Protein AF-A0A954Q0B3-F1 (afdb_monomer)

Mean predicted aligned error: 15.03 Å

Secondary structure (DSSP, 8-state):
-HHHHHHTTPPP-EEEE-SS-STT-EEEE-TTS-EEEEPGGG-SEEEEE-TTTS-HHHHHHHGGGS-HHHHHHHHS---GGGGTT--HHHHS-PPPPP--TT--SS-SEEEEEEEEES-HHHHHHHHHHHEEEEEEEEEEEEEEEE-TT-HHHHTT-EEEEEE-SS-EEEEEE---EE-TTS-EEEEEEEEEES-HHHHHHHHHHTT-EEEEEEEEEEEEEEETTSS-EEEEEEETTTEEEEEEES-HHHHHHHHHHHGGGEEEE--S-HHHHHHHHHHHTT--GGG-S-B--TT----

Foldseek 3Di:
DVVVCVVVVPWQWFWAADPPPDQQRIWTQGPQRFIWTQDPPNPDTHGPGDPVVDDSVVSVVCVLVGPPVVRCCVRVVDDCVVVVNDDPVRVDDDDDDDPPPPPPDPDLKWKKWKFDFQAPVLQVVLCVVFWDFPFAWWKKKKWWKDAPVRSCVVQQWTWIWIDTLVFIKIKTWGHWDADPVQITMTRIDMDTDPDPVVVVVVSVVVRMDGQEMFIWTWTWIQGPPFRKIKIWIQGAPQGIMIMIIDDPVRVVVVCVSCVVRTDDIDNDDPLVSVLVSVVVVVDDPVVPRYGYDPDDDSD

pLDDT: mean 74.37, std 20.33, range [34.06, 97.88]

Radius of gyration: 23.33 Å; Cα contacts (8 Å, |Δi|>4): 482; chains: 1; bounding box: 64×52×61 Å

Sequence (299 aa):
MIADTQEKKIPIDIRVTDTGSSPNSVLLVGSNGDLFTEGLAHNGKVLLFSASEARPDLIRRYWYHVDAFGHSRRYLNWNPWLYEGESLADLCYAIPEVNTEDCQRAGIVELEAKYKVEDIDFVRRALARNAAVTSEEVLQRDEYFDTPDRTLDSQDFVVRIRKSRSATEIGMKGARFRTPTGEYSRVELEFTAASEQQVRDQIRMQGLERTWFFEKRRTEFRWSDTDASVFLDEIPEIGYFVEIEGSLDEIHMIEQHLTAGLHMKINRNYKELFVESRNARGEGPSQIEGAQFSNANFK

Structure (mmCIF, N/CA/C/O backbone):
data_AF-A0A954Q0B3-F1
#
_entry.id   AF-A0A954Q0B3-F1
#
loop_
_atom_site.group_PDB
_atom_site.id
_atom_site.type_symbol
_atom_site.label_atom_id
_atom_site.label_alt_id
_atom_site.label_comp_id
_atom_site.label_asym_id
_atom_site.label_entity_id
_atom_site.label_seq_id
_atom_site.pdbx_PDB_ins_code
_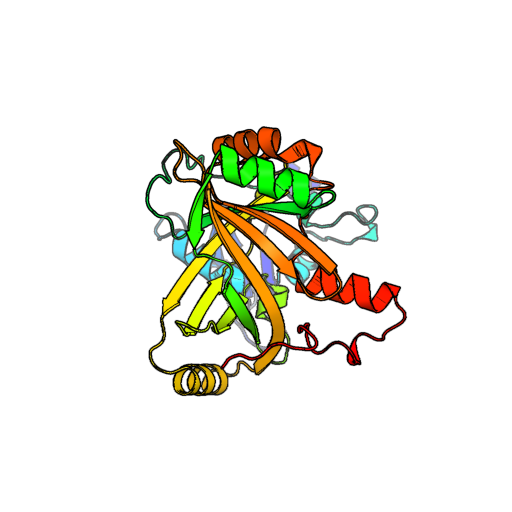atom_site.Cartn_x
_atom_site.Cartn_y
_atom_site.Cartn_z
_atom_site.occupancy
_atom_site.B_iso_or_equiv
_atom_site.auth_seq_id
_atom_site.auth_comp_id
_atom_site.auth_asym_id
_atom_site.auth_atom_id
_atom_site.pdbx_PDB_model_num
ATOM 1 N N . MET A 1 1 ? -31.339 4.795 -29.908 1.00 40.50 1 MET A N 1
ATOM 2 C CA . MET A 1 1 ? -30.773 5.785 -28.963 1.00 40.50 1 MET A CA 1
ATOM 3 C C . MET A 1 1 ? -29.293 6.056 -29.234 1.00 40.50 1 MET A C 1
ATOM 5 O O . MET A 1 1 ? -29.034 7.130 -29.735 1.00 40.50 1 MET A O 1
ATOM 9 N N . ILE A 1 2 ? -28.341 5.125 -29.046 1.00 34.06 2 ILE A N 1
ATOM 10 C CA . ILE A 1 2 ? -26.913 5.364 -29.402 1.00 34.06 2 ILE A CA 1
ATOM 11 C C . ILE A 1 2 ? -26.724 5.620 -30.912 1.00 34.06 2 ILE A C 1
ATOM 13 O O . ILE A 1 2 ? -26.059 6.582 -31.288 1.00 34.06 2 ILE A O 1
ATOM 17 N N . ALA A 1 3 ? -27.381 4.826 -31.768 1.00 39.72 3 ALA A N 1
ATOM 18 C CA . ALA A 1 3 ? -27.345 5.008 -33.224 1.00 39.72 3 ALA A CA 1
ATOM 19 C C . ALA A 1 3 ? -27.927 6.366 -33.677 1.00 39.72 3 ALA A C 1
ATOM 21 O O . ALA A 1 3 ? -27.301 7.061 -34.467 1.00 39.72 3 ALA A O 1
ATOM 22 N N . ASP A 1 4 ? -29.061 6.794 -33.105 1.00 41.06 4 ASP A N 1
ATOM 23 C CA . ASP A 1 4 ? -29.651 8.124 -33.348 1.00 41.06 4 ASP A CA 1
ATOM 24 C C . ASP A 1 4 ? -28.720 9.270 -32.924 1.00 41.06 4 ASP A C 1
ATOM 26 O O . ASP A 1 4 ? -28.612 10.278 -33.619 1.00 41.06 4 ASP A O 1
ATOM 30 N N . THR A 1 5 ? -28.060 9.135 -31.770 1.00 38.44 5 THR A N 1
ATOM 31 C CA . THR A 1 5 ? -27.142 10.145 -31.223 1.00 38.44 5 THR A CA 1
ATOM 32 C C . THR A 1 5 ? -25.882 10.277 -32.083 1.00 38.44 5 THR A C 1
ATOM 34 O O . THR A 1 5 ? -25.424 11.395 -32.322 1.00 38.44 5 THR A O 1
ATOM 37 N N . GLN A 1 6 ? -25.361 9.160 -32.607 1.00 42.25 6 GLN A N 1
ATOM 38 C CA . GLN A 1 6 ? -24.240 9.136 -33.554 1.00 42.25 6 GLN A CA 1
ATOM 39 C C . GLN A 1 6 ? -24.619 9.717 -34.921 1.00 42.25 6 GLN A C 1
ATOM 41 O O . GLN A 1 6 ? -23.885 10.548 -35.455 1.00 42.25 6 GLN A O 1
ATOM 46 N N . GLU A 1 7 ? -25.778 9.337 -35.463 1.00 46.16 7 GLU A N 1
ATOM 47 C CA . GLU A 1 7 ? -26.276 9.825 -36.755 1.00 46.16 7 GLU A CA 1
ATOM 48 C C . GLU A 1 7 ? -26.527 11.341 -36.734 1.00 46.16 7 GLU A C 1
ATOM 50 O O . GLU A 1 7 ? -26.191 12.053 -37.680 1.00 46.16 7 GLU A O 1
ATOM 55 N N . LYS A 1 8 ? -27.060 11.859 -35.622 1.00 51.28 8 LYS A N 1
ATOM 56 C CA . LYS A 1 8 ? -27.442 13.273 -35.475 1.00 51.28 8 LYS A CA 1
ATOM 57 C C . LYS A 1 8 ? -26.373 14.142 -34.803 1.00 51.28 8 LYS A C 1
ATOM 59 O O . LYS A 1 8 ? -26.613 15.330 -34.600 1.00 51.28 8 LYS A O 1
ATOM 64 N N . LYS A 1 9 ? -25.207 13.575 -34.458 1.00 43.81 9 LYS A N 1
ATOM 65 C CA . LYS A 1 9 ? -24.116 14.240 -33.709 1.00 43.81 9 LYS A CA 1
ATOM 66 C C . LYS A 1 9 ? -24.599 14.965 -32.445 1.00 43.81 9 LYS A C 1
ATOM 68 O O . LYS A 1 9 ? -24.146 16.065 -32.131 1.00 43.81 9 LYS A O 1
ATOM 73 N N . ILE A 1 10 ? -25.549 14.369 -31.732 1.00 40.00 10 ILE A N 1
ATOM 74 C CA . ILE A 1 10 ? -26.115 14.967 -30.520 1.00 40.00 10 ILE A CA 1
ATOM 75 C C . ILE A 1 10 ? -25.131 14.695 -29.365 1.00 40.00 10 ILE A C 1
ATOM 77 O O . ILE A 1 10 ? -24.691 13.556 -29.217 1.00 40.00 10 ILE A O 1
ATOM 81 N N . PRO A 1 11 ? -24.739 15.691 -28.550 1.00 36.25 11 PRO A N 1
ATOM 82 C CA . PRO A 1 11 ? -23.816 15.464 -27.440 1.00 36.25 11 PRO A CA 1
ATOM 83 C C . PRO A 1 11 ? -24.432 14.529 -26.388 1.00 36.25 11 PRO A C 1
ATOM 85 O O . PRO A 1 11 ? -25.594 14.686 -26.010 1.00 36.25 11 PRO A O 1
ATOM 88 N N . ILE A 1 12 ? -23.643 13.557 -25.918 1.00 36.19 12 ILE A N 1
ATOM 89 C CA . ILE A 1 12 ? -24.042 12.615 -24.863 1.00 36.19 12 ILE A CA 1
ATOM 90 C C . ILE A 1 12 ? -24.221 13.401 -23.556 1.00 36.19 12 ILE A C 1
ATOM 92 O O . ILE A 1 12 ? -23.312 14.093 -23.101 1.00 36.19 12 ILE A O 1
ATOM 96 N N . ASP A 1 13 ? -25.427 13.331 -22.989 1.00 37.28 13 ASP A N 1
ATOM 97 C CA . ASP A 1 13 ? -25.823 14.012 -21.757 1.00 37.28 13 ASP A CA 1
ATOM 98 C C . ASP A 1 13 ? -25.659 13.063 -20.570 1.00 37.28 13 ASP A C 1
ATOM 100 O O . ASP A 1 13 ? -26.369 12.064 -20.450 1.00 37.28 13 ASP A O 1
ATOM 104 N N . ILE A 1 14 ? -24.701 13.370 -19.707 1.00 41.81 14 ILE A N 1
ATOM 105 C CA . ILE A 1 14 ? -24.349 12.566 -18.552 1.00 41.81 14 ILE A CA 1
ATOM 106 C C . ILE A 1 14 ? -24.857 13.302 -17.300 1.00 41.81 14 ILE A C 1
ATOM 108 O O . ILE A 1 14 ? -24.404 14.414 -17.015 1.00 41.81 14 ILE A O 1
ATOM 112 N N . ARG A 1 15 ? -25.808 12.717 -16.553 1.00 43.12 15 ARG A N 1
ATOM 113 C CA . ARG A 1 15 ? -26.385 13.353 -15.352 1.00 43.12 15 ARG A CA 1
ATOM 114 C C . ARG A 1 15 ? -26.009 12.605 -14.066 1.00 43.12 15 ARG A C 1
ATOM 116 O O . ARG A 1 15 ? -25.769 11.408 -14.065 1.00 43.12 15 ARG A O 1
ATOM 123 N N . VAL A 1 16 ? -25.959 13.284 -12.934 1.00 42.09 16 VAL A N 1
ATOM 124 C CA . VAL A 1 16 ? -25.819 12.673 -11.602 1.00 42.09 16 VAL A CA 1
ATOM 125 C C . VAL A 1 16 ? -27.056 13.088 -10.823 1.00 42.09 16 VAL A C 1
ATOM 127 O O . VAL A 1 16 ? -27.325 14.277 -10.722 1.00 42.09 16 VAL A O 1
ATOM 130 N N . THR A 1 17 ? -27.855 12.137 -10.343 1.00 36.97 17 THR A N 1
ATOM 131 C CA . THR A 1 17 ? -29.130 12.421 -9.657 1.00 36.97 17 THR A CA 1
ATOM 132 C C . THR A 1 17 ? -29.088 11.888 -8.231 1.00 36.97 17 THR A C 1
ATOM 134 O O . THR A 1 17 ? -29.003 10.677 -8.041 1.00 36.97 17 THR A O 1
ATOM 137 N N . ASP A 1 18 ? -29.199 12.787 -7.253 1.00 38.06 18 ASP A N 1
ATOM 138 C CA . ASP A 1 18 ? -29.648 12.468 -5.891 1.00 38.06 18 ASP A CA 1
ATOM 139 C C . ASP A 1 18 ? -31.176 12.201 -5.894 1.00 38.06 18 ASP A C 1
ATOM 141 O O . ASP A 1 18 ? -31.863 12.427 -6.893 1.00 38.06 18 ASP A O 1
ATOM 145 N N . THR A 1 19 ? -31.694 11.686 -4.780 1.00 36.25 19 THR A N 1
ATOM 146 C CA . THR A 1 19 ? -33.033 11.182 -4.411 1.00 36.25 19 THR A CA 1
ATOM 147 C C . THR A 1 19 ? -34.267 12.031 -4.781 1.00 36.25 19 THR A C 1
ATOM 149 O O . THR A 1 19 ? -35.391 11.651 -4.455 1.00 36.25 19 THR A O 1
ATOM 152 N N . GLY A 1 20 ? -34.115 13.113 -5.549 1.00 37.12 20 GLY A N 1
ATOM 153 C CA . GLY A 1 20 ? -35.201 13.736 -6.313 1.00 37.12 20 GLY A CA 1
ATOM 154 C C . GLY A 1 20 ? -36.131 14.661 -5.527 1.00 37.12 20 GLY A C 1
ATOM 155 O O . GLY A 1 20 ? -37.160 15.066 -6.060 1.00 37.12 20 GLY A O 1
ATOM 156 N N . SER A 1 21 ? -35.797 15.024 -4.286 1.00 37.56 21 SER A N 1
ATOM 157 C CA . SER A 1 21 ? -36.658 15.861 -3.436 1.00 37.56 21 SER A CA 1
ATOM 158 C C . SER A 1 21 ? -36.359 17.368 -3.471 1.00 37.56 21 SER A C 1
ATOM 160 O O . SER A 1 21 ? -37.120 18.135 -2.884 1.00 37.56 21 SER A O 1
ATOM 162 N N . SER A 1 22 ? -35.311 17.816 -4.174 1.00 37.97 22 SER A N 1
ATOM 163 C CA . SER A 1 22 ? -34.905 19.234 -4.215 1.00 37.97 22 SER A CA 1
ATOM 164 C C . SER A 1 22 ? -34.592 19.715 -5.644 1.00 37.97 22 SER A C 1
ATOM 166 O O . SER A 1 22 ? -33.822 19.048 -6.343 1.00 37.97 22 SER A O 1
ATOM 168 N N . PRO A 1 23 ? -35.112 20.877 -6.096 1.00 39.94 23 PRO A N 1
ATOM 169 C CA . PRO A 1 23 ? -34.642 21.540 -7.318 1.00 39.94 23 PRO A CA 1
ATOM 170 C C . PRO A 1 23 ? -33.143 21.879 -7.198 1.00 39.94 23 PRO A C 1
ATOM 172 O O . PRO A 1 23 ? -32.715 22.319 -6.132 1.00 39.94 23 PRO A O 1
ATOM 175 N N . ASN A 1 24 ? -32.360 21.703 -8.272 1.00 42.78 24 ASN A N 1
ATOM 176 C CA . ASN A 1 24 ? -30.884 21.830 -8.327 1.00 42.78 24 ASN A CA 1
ATOM 177 C C . ASN A 1 24 ? -30.068 20.669 -7.705 1.00 42.78 24 ASN A C 1
ATOM 179 O O . ASN A 1 24 ? -28.879 20.824 -7.446 1.00 42.78 24 ASN A O 1
ATOM 183 N N . SER A 1 25 ? -30.668 19.496 -7.482 1.00 49.84 25 SER A N 1
ATOM 184 C CA . SER A 1 25 ? -29.975 18.296 -6.957 1.00 49.84 25 SER A CA 1
ATOM 185 C C . SER A 1 25 ? -29.202 17.493 -8.015 1.00 49.84 25 SER A C 1
ATOM 187 O O . SER A 1 25 ? -28.672 16.419 -7.729 1.00 49.84 25 SER A O 1
ATOM 189 N N . VAL A 1 26 ? -29.154 17.996 -9.250 1.00 51.75 26 VAL A N 1
ATOM 190 C CA . VAL A 1 26 ? -28.567 17.301 -10.395 1.00 51.75 26 VAL A CA 1
ATOM 191 C C . VAL A 1 26 ? -27.334 18.053 -10.858 1.00 51.75 26 VAL A C 1
ATOM 193 O O . VAL A 1 26 ? -27.442 19.215 -11.249 1.00 51.75 26 VAL A O 1
ATOM 196 N N . LEU A 1 27 ? -26.181 17.387 -10.836 1.00 58.88 27 LEU A N 1
ATOM 197 C CA . LEU A 1 27 ? -24.952 17.863 -11.468 1.00 58.88 27 LEU A CA 1
ATOM 198 C C . LEU A 1 27 ? -24.747 17.109 -12.784 1.00 58.88 27 LEU A C 1
ATOM 200 O O . LEU A 1 27 ? -24.902 15.890 -12.848 1.00 58.88 27 LEU A O 1
ATOM 204 N N . LEU A 1 28 ? -24.440 17.837 -13.851 1.00 60.47 28 LEU A N 1
ATOM 205 C CA . LEU A 1 28 ? -24.237 17.312 -15.199 1.00 60.47 28 LEU A CA 1
ATOM 206 C C . LEU A 1 28 ? -22.809 17.604 -15.616 1.00 60.47 28 LEU A C 1
ATOM 208 O O . LEU A 1 28 ? -22.357 18.729 -15.433 1.00 60.47 28 LEU A O 1
ATOM 212 N N . VAL A 1 29 ? -22.133 16.643 -16.233 1.00 61.50 29 VAL A N 1
ATOM 213 C CA . VAL A 1 29 ? -20.792 16.867 -16.782 1.00 61.50 29 VAL A CA 1
ATOM 214 C C . VAL A 1 29 ? -20.891 16.756 -18.295 1.00 61.50 29 VAL A C 1
ATOM 216 O O . VAL A 1 29 ? -21.269 15.715 -18.832 1.00 61.50 29 VAL A O 1
ATOM 219 N N . GLY A 1 30 ? -20.631 17.861 -18.989 1.00 54.91 30 GLY A N 1
ATOM 220 C CA . GLY A 1 30 ? -20.591 17.904 -20.445 1.00 54.91 30 GLY A CA 1
ATOM 221 C C . GLY A 1 30 ? -19.409 17.110 -20.996 1.00 54.91 30 GLY A C 1
ATOM 222 O O . GLY A 1 30 ? -18.407 16.905 -20.317 1.00 54.91 30 GLY A O 1
ATOM 223 N N . SER A 1 31 ? -19.482 16.704 -22.265 1.00 50.34 31 SER A N 1
ATOM 224 C CA . SER A 1 31 ? -18.389 15.991 -22.949 1.00 50.34 31 SER A CA 1
ATOM 225 C C . SER A 1 31 ? -17.089 16.803 -23.059 1.00 50.34 31 SER A C 1
ATOM 227 O O . SER A 1 31 ? -16.036 16.252 -23.353 1.00 50.34 31 SER A O 1
ATOM 229 N N . ASN A 1 32 ? -17.167 18.115 -22.850 1.00 51.00 32 ASN A N 1
ATOM 230 C CA . ASN A 1 32 ? -16.046 19.047 -22.767 1.00 51.00 32 ASN A CA 1
ATOM 231 C C . ASN A 1 32 ? -15.543 19.274 -21.325 1.00 51.00 32 ASN A C 1
ATOM 233 O O . ASN A 1 32 ? -14.614 20.051 -21.133 1.00 51.00 32 ASN A O 1
ATOM 237 N N . GLY A 1 33 ? -16.132 18.605 -20.329 1.00 52.12 33 GLY A N 1
ATOM 238 C CA . GLY A 1 33 ? -15.788 18.724 -18.911 1.00 52.12 33 GLY A CA 1
ATOM 239 C C . GLY A 1 33 ? -16.559 19.804 -18.148 1.00 52.12 33 GLY A C 1
ATOM 240 O O . GLY A 1 33 ? -16.387 19.913 -16.938 1.00 52.12 33 GLY A O 1
ATOM 241 N N . ASP A 1 34 ? -17.410 20.587 -18.812 1.00 61.84 34 ASP A N 1
ATOM 242 C CA . ASP A 1 34 ? -18.200 21.640 -18.167 1.00 61.84 34 ASP A CA 1
ATOM 243 C C . ASP A 1 34 ? -19.189 21.052 -17.152 1.00 61.84 34 ASP A C 1
ATOM 245 O O . ASP A 1 34 ? -19.842 20.043 -17.428 1.00 61.84 34 ASP A O 1
ATOM 249 N N . LEU A 1 35 ? -19.344 21.700 -15.996 1.00 62.22 35 LEU A N 1
ATOM 250 C CA . LEU A 1 35 ? -20.333 21.313 -14.992 1.00 62.22 35 LEU A CA 1
ATOM 251 C C . LEU A 1 35 ? -21.603 22.145 -15.175 1.00 62.22 35 LEU A C 1
ATOM 253 O O . LEU A 1 35 ? -21.568 23.377 -15.205 1.00 62.22 35 LEU A O 1
ATOM 257 N N . PHE A 1 36 ? -22.746 21.479 -15.214 1.00 65.12 36 PHE A N 1
ATOM 258 C CA . PHE A 1 36 ? -24.056 22.112 -15.251 1.00 65.12 36 PHE A CA 1
ATOM 259 C C . PHE A 1 36 ? -24.909 21.622 -14.089 1.00 65.12 36 PHE A C 1
ATOM 261 O O . PHE A 1 36 ? -24.636 20.587 -13.485 1.00 65.12 36 PHE A O 1
ATOM 268 N N . THR A 1 37 ? -25.988 22.340 -13.819 1.00 63.84 37 THR A N 1
ATOM 269 C CA . THR A 1 37 ? -27.132 21.805 -13.091 1.00 63.84 37 THR A CA 1
ATOM 270 C C . THR A 1 37 ? -28.359 21.801 -13.982 1.00 63.84 37 THR A C 1
ATOM 272 O O . THR A 1 37 ? -28.398 22.456 -15.027 1.00 63.84 37 THR A O 1
ATOM 275 N N . GLU A 1 38 ? -29.361 21.025 -13.602 1.00 60.44 38 GLU A N 1
ATOM 276 C CA . GLU A 1 38 ? -30.648 21.055 -14.276 1.00 60.44 38 GLU A CA 1
ATOM 277 C C . GLU A 1 38 ? -31.400 22.333 -13.886 1.00 60.44 38 GLU A C 1
ATOM 279 O O . GLU A 1 38 ? -31.582 22.628 -12.705 1.00 60.44 38 GLU A O 1
ATOM 284 N N . GLY A 1 39 ? -31.814 23.116 -14.884 1.00 57.16 39 GLY A N 1
ATOM 285 C CA . GLY A 1 39 ? -32.584 24.332 -14.667 1.00 57.16 39 GLY A CA 1
ATOM 286 C C . GLY A 1 39 ? -33.933 24.046 -14.007 1.00 57.16 39 GLY A C 1
ATOM 287 O O . GLY A 1 39 ? -34.483 22.946 -14.100 1.00 57.16 39 GLY A O 1
ATOM 288 N N . LEU A 1 40 ? -34.492 25.065 -13.351 1.00 52.09 40 LEU A N 1
ATOM 289 C CA . LEU A 1 40 ? -35.818 25.002 -12.734 1.00 52.09 40 LEU A CA 1
ATOM 290 C C . LEU A 1 40 ? -36.855 24.395 -13.694 1.00 52.09 40 LEU A C 1
ATOM 292 O O . LEU A 1 40 ? -36.967 24.805 -14.850 1.00 52.09 40 LEU A O 1
ATOM 296 N N . ALA A 1 41 ? -37.619 23.424 -13.185 1.00 53.72 41 ALA A N 1
ATOM 297 C CA . ALA A 1 41 ? -38.646 22.689 -13.927 1.00 53.72 41 ALA A CA 1
ATOM 298 C C . ALA A 1 41 ? -38.136 21.924 -15.168 1.00 53.72 41 ALA A C 1
ATOM 300 O O . ALA A 1 41 ? -38.881 21.764 -16.132 1.00 53.72 41 ALA A O 1
ATOM 301 N N . HIS A 1 42 ? -36.889 21.437 -15.146 1.00 53.94 42 HIS A N 1
ATOM 302 C CA . HIS A 1 42 ? -36.270 20.673 -16.241 1.00 53.94 42 HIS A CA 1
ATOM 303 C C . HIS A 1 42 ? -36.114 21.470 -17.553 1.00 53.94 42 HIS A C 1
ATOM 305 O O . HIS A 1 42 ? -35.911 20.891 -18.623 1.00 53.94 42 HIS A O 1
ATOM 311 N N . ASN A 1 43 ? -36.172 22.807 -17.490 1.00 53.59 43 ASN A N 1
ATOM 312 C CA . ASN A 1 43 ? -36.014 23.683 -18.652 1.00 53.59 43 ASN A CA 1
ATOM 313 C C . ASN A 1 43 ? -34.534 23.912 -18.988 1.00 53.59 43 ASN A C 1
ATOM 315 O O . ASN A 1 43 ? -34.001 25.014 -18.868 1.00 53.59 43 ASN A O 1
ATOM 319 N N . GLY A 1 44 ? -33.880 22.846 -19.447 1.00 59.03 44 GLY A N 1
ATOM 320 C CA . GLY A 1 44 ? -32.517 22.885 -19.966 1.00 59.03 44 GLY A CA 1
ATOM 321 C C . GLY A 1 44 ? -31.428 22.840 -18.894 1.00 59.03 44 GLY A C 1
ATOM 322 O O . GLY A 1 44 ? -31.687 22.730 -17.697 1.00 59.03 44 GLY A O 1
ATOM 323 N N . LYS A 1 45 ? -30.176 22.880 -19.353 1.00 62.94 45 LYS A N 1
ATOM 324 C CA . LYS A 1 45 ? -28.990 22.867 -18.492 1.00 62.94 45 LYS A CA 1
ATOM 325 C C . LYS A 1 45 ? -28.590 24.298 -18.158 1.00 62.94 45 LYS A C 1
ATOM 327 O O . LYS A 1 45 ? -28.498 25.134 -19.054 1.00 62.94 45 LYS A O 1
ATOM 332 N N . VAL A 1 46 ? -28.299 24.559 -16.893 1.00 68.50 46 VAL A N 1
ATOM 333 C CA . VAL A 1 46 ? -27.692 25.810 -16.438 1.00 68.50 46 VAL A CA 1
ATOM 334 C C . VAL A 1 46 ? -26.213 25.541 -16.221 1.00 68.50 46 VAL A C 1
ATOM 336 O O . VAL A 1 46 ? -25.857 24.728 -15.372 1.00 68.50 46 VAL A O 1
ATOM 339 N N . LEU A 1 47 ? -25.355 26.193 -17.007 1.00 67.75 47 LEU A N 1
ATOM 340 C CA . LEU A 1 47 ? -23.908 26.100 -16.827 1.00 67.75 47 LEU A CA 1
ATOM 341 C C . LEU A 1 47 ? -23.555 26.646 -15.443 1.00 67.75 47 LEU A C 1
ATOM 343 O O . LEU A 1 47 ? -23.809 27.813 -15.151 1.00 67.75 47 LEU A O 1
ATOM 347 N N . LEU A 1 48 ? -22.993 25.789 -14.599 1.00 60.91 48 LEU A N 1
ATOM 348 C CA . LEU A 1 48 ? -22.442 26.189 -13.310 1.00 60.91 48 LEU A CA 1
ATOM 349 C C . LEU A 1 48 ? -20.960 26.531 -13.439 1.00 60.91 48 LEU A C 1
ATOM 351 O O . LEU A 1 48 ? -20.464 27.387 -12.711 1.00 60.91 48 LEU A O 1
ATOM 355 N N . PHE A 1 49 ? -20.255 25.846 -14.342 1.00 62.66 49 PHE A N 1
ATOM 356 C CA . PHE A 1 49 ? -18.805 25.906 -14.445 1.00 62.66 49 PHE A CA 1
ATOM 357 C C . PHE A 1 49 ? -18.322 25.514 -15.843 1.00 62.66 49 PHE A C 1
ATOM 359 O O . PHE A 1 49 ? -18.679 24.448 -16.342 1.00 62.66 49 PHE A O 1
ATOM 366 N N . SER A 1 50 ? -17.455 26.333 -16.436 1.00 62.81 50 SER A N 1
ATOM 367 C CA . SER A 1 50 ? -16.781 26.037 -17.704 1.00 62.81 50 SER A CA 1
ATOM 368 C C . SER A 1 50 ? -15.392 25.438 -17.462 1.00 62.81 50 SER A C 1
ATOM 370 O O . SER A 1 50 ? -14.566 26.038 -16.774 1.00 62.81 50 SER A O 1
ATOM 372 N N . ALA A 1 51 ? -15.099 24.284 -18.061 1.00 55.31 51 ALA A N 1
ATOM 373 C CA . ALA A 1 51 ? -13.792 23.631 -18.008 1.00 55.31 51 ALA A CA 1
ATOM 374 C C . ALA A 1 51 ? -12.711 24.379 -18.804 1.00 55.31 51 ALA A C 1
ATOM 376 O O . ALA A 1 51 ? -11.525 24.173 -18.556 1.00 55.31 51 ALA A O 1
ATOM 377 N N . SER A 1 52 ? -13.095 25.253 -19.741 1.00 56.62 52 SER A N 1
ATOM 378 C CA . SER A 1 52 ? -12.144 26.073 -20.504 1.00 56.62 52 SER A CA 1
ATOM 379 C C . SER A 1 52 ? -11.668 27.312 -19.742 1.00 56.62 52 SER A C 1
ATOM 381 O O . SER A 1 52 ? -10.577 27.814 -20.005 1.00 56.62 52 SER A O 1
ATOM 383 N N . GLU A 1 53 ? -12.467 27.800 -18.792 1.00 50.78 53 GLU A N 1
ATOM 384 C CA . GLU A 1 53 ? -12.172 29.013 -18.017 1.00 50.78 53 GLU A CA 1
ATOM 385 C C . GLU A 1 53 ? -11.546 28.707 -16.659 1.00 50.78 53 GLU A C 1
ATOM 387 O O . GLU A 1 53 ? -11.041 29.600 -15.976 1.00 50.78 53 GLU A O 1
ATOM 392 N N . ALA A 1 54 ? -11.571 27.442 -16.254 1.00 46.16 54 ALA A N 1
ATOM 393 C CA . ALA A 1 54 ? -11.232 27.064 -14.906 1.00 46.16 54 ALA A CA 1
ATOM 394 C C . ALA A 1 54 ? -10.224 25.926 -14.839 1.00 46.16 54 ALA A C 1
ATOM 396 O O . ALA A 1 54 ? -10.022 25.141 -15.757 1.00 46.16 54 ALA A O 1
ATOM 397 N N . ARG A 1 55 ? -9.587 25.888 -13.673 1.00 43.78 55 ARG A N 1
ATOM 398 C CA . ARG A 1 55 ? -8.568 24.953 -13.212 1.00 43.78 55 ARG A CA 1
ATOM 399 C C . ARG A 1 55 ? -9.116 23.512 -13.239 1.00 43.78 55 ARG A C 1
ATOM 401 O O . ARG A 1 55 ? -9.872 23.156 -12.331 1.00 43.78 55 ARG A O 1
ATOM 408 N N . PRO A 1 56 ? -8.775 22.675 -14.245 1.00 42.75 56 PRO A N 1
ATOM 409 C CA . PRO A 1 56 ? -9.336 21.323 -14.410 1.00 42.75 56 PRO A CA 1
ATOM 410 C C . PRO A 1 56 ? -9.072 20.396 -13.211 1.00 42.75 56 PRO A C 1
ATOM 412 O O . PRO A 1 56 ? -9.780 19.412 -12.995 1.00 42.75 56 PRO A O 1
ATOM 415 N N . ASP A 1 57 ? -8.082 20.742 -12.388 1.00 44.69 57 ASP A N 1
ATOM 416 C CA . ASP A 1 57 ? -7.775 20.129 -11.099 1.00 44.69 57 ASP A CA 1
ATOM 417 C C . ASP A 1 57 ? -8.921 20.216 -10.074 1.00 44.69 57 ASP A C 1
ATOM 419 O O . ASP A 1 57 ? -9.043 19.332 -9.226 1.00 44.69 57 ASP A O 1
ATOM 423 N N . LEU A 1 58 ? -9.801 21.220 -10.162 1.00 40.59 58 LEU A N 1
ATOM 424 C CA . LEU A 1 58 ? -10.939 21.364 -9.249 1.00 40.59 58 LEU A CA 1
ATOM 425 C C . LEU A 1 58 ? -12.090 20.409 -9.588 1.00 40.59 58 LEU A C 1
ATOM 427 O O . LEU A 1 58 ? -12.628 19.795 -8.674 1.00 40.59 58 LEU A O 1
ATOM 431 N N . ILE A 1 59 ? -12.426 20.201 -10.869 1.00 47.53 59 ILE A N 1
ATOM 432 C CA . ILE A 1 59 ? -13.464 19.223 -11.267 1.00 47.53 59 ILE A CA 1
ATOM 433 C C . ILE A 1 59 ? -13.056 17.809 -10.842 1.00 47.53 59 ILE A C 1
ATOM 435 O O . ILE A 1 59 ? -13.865 17.071 -10.282 1.00 47.53 59 ILE A O 1
ATOM 439 N N . ARG A 1 60 ? -11.780 17.449 -11.043 1.00 49.97 60 ARG A N 1
ATOM 440 C CA . ARG A 1 60 ? -11.246 16.143 -10.629 1.00 49.97 60 ARG A CA 1
ATOM 441 C C . ARG A 1 60 ? -11.398 15.894 -9.126 1.00 49.97 60 ARG A C 1
ATOM 443 O O . ARG A 1 60 ? -11.671 14.766 -8.736 1.00 49.97 60 ARG A O 1
ATOM 450 N N . ARG A 1 61 ? -11.288 16.931 -8.283 1.00 45.19 61 ARG A N 1
ATOM 451 C CA . ARG A 1 61 ? -11.508 16.808 -6.827 1.00 45.19 61 ARG A CA 1
ATOM 452 C C . ARG A 1 61 ? -12.947 16.456 -6.464 1.00 45.19 61 ARG A C 1
ATOM 454 O O . ARG A 1 61 ? -13.156 15.771 -5.471 1.00 45.19 61 ARG A O 1
ATOM 461 N N . TYR A 1 62 ? -13.924 16.892 -7.256 1.00 47.47 62 TYR A N 1
ATOM 462 C CA . TYR A 1 62 ? -15.333 16.583 -7.008 1.00 47.47 62 TYR A CA 1
ATOM 463 C C . TYR A 1 62 ? -15.763 15.225 -7.573 1.00 47.47 62 TYR A C 1
ATOM 465 O O . TYR A 1 62 ? -16.818 14.724 -7.191 1.00 47.47 62 TYR A O 1
ATOM 473 N N . TRP A 1 63 ? -14.936 14.595 -8.418 1.00 53.25 63 TRP A N 1
ATOM 474 C CA . TRP A 1 63 ? -15.196 13.261 -8.971 1.00 53.25 63 TRP A CA 1
ATOM 475 C C . TRP A 1 63 ? -15.323 12.183 -7.885 1.00 53.25 63 TRP A C 1
ATOM 477 O O . TRP A 1 63 ? -16.115 11.260 -8.030 1.00 53.25 63 TRP A O 1
ATOM 487 N N . TYR A 1 64 ? -14.621 12.363 -6.760 1.00 47.12 64 TYR A N 1
ATOM 488 C CA . TYR A 1 64 ? -14.702 11.527 -5.552 1.00 47.12 64 TYR A CA 1
ATOM 489 C C . TYR A 1 64 ? -16.124 11.439 -4.959 1.00 47.12 64 TYR A C 1
ATOM 491 O O . TYR A 1 64 ? -16.470 10.489 -4.263 1.00 47.12 64 TYR A O 1
ATOM 499 N N . HIS A 1 65 ? -16.974 12.434 -5.223 1.00 48.16 65 HIS A N 1
ATOM 500 C CA . HIS A 1 65 ? -18.347 12.480 -4.712 1.00 48.16 65 HIS A CA 1
ATOM 501 C C . HIS A 1 65 ? -19.387 11.969 -5.716 1.00 48.16 65 HIS A C 1
ATOM 503 O O . HIS A 1 65 ? -20.583 12.000 -5.428 1.00 48.16 65 HIS A O 1
ATOM 509 N N . VAL A 1 66 ? -18.963 11.529 -6.904 1.00 54.38 66 VAL A N 1
ATOM 510 C CA . VAL A 1 66 ? -19.869 11.041 -7.945 1.00 54.38 66 VAL A CA 1
ATOM 511 C C . VAL A 1 66 ? -20.100 9.543 -7.754 1.00 54.38 66 VAL A C 1
ATOM 513 O O . VAL A 1 66 ? -19.167 8.750 -7.840 1.00 54.38 66 VAL A O 1
ATOM 516 N N . ASP A 1 67 ? -21.358 9.138 -7.554 1.00 50.75 67 ASP A N 1
ATOM 517 C CA . ASP A 1 67 ? -21.763 7.727 -7.608 1.00 50.75 67 ASP A CA 1
ATOM 518 C C . ASP A 1 67 ? -21.607 7.192 -9.040 1.00 50.75 67 ASP A C 1
ATOM 520 O O . ASP A 1 67 ? -22.515 7.281 -9.874 1.00 50.75 67 ASP A O 1
ATOM 524 N N . ALA A 1 68 ? -20.432 6.636 -9.329 1.00 56.59 68 ALA A N 1
ATOM 525 C CA . ALA A 1 68 ? -20.087 6.113 -10.643 1.00 56.59 68 ALA A CA 1
ATOM 526 C C . ALA A 1 68 ? -21.025 4.979 -11.094 1.00 56.59 68 ALA A C 1
ATOM 528 O O . ALA A 1 68 ? -21.326 4.870 -12.284 1.00 56.59 68 ALA A O 1
ATOM 529 N N . PHE A 1 69 ? -21.538 4.152 -10.177 1.00 51.34 69 PHE A N 1
ATOM 530 C CA . PHE A 1 69 ? -22.419 3.034 -10.523 1.00 51.34 69 PHE A CA 1
ATOM 531 C C . PHE A 1 69 ? -23.828 3.511 -10.883 1.00 51.34 69 PHE A C 1
ATOM 533 O O . PHE A 1 69 ? -24.359 3.137 -11.936 1.00 51.34 69 PHE A O 1
ATOM 540 N N . GLY A 1 70 ? -24.425 4.371 -10.052 1.00 52.03 70 GLY A N 1
ATOM 541 C CA . GLY A 1 70 ? -25.729 4.975 -10.325 1.00 52.03 70 GLY A CA 1
ATOM 542 C C . GLY A 1 70 ? -25.715 5.795 -11.612 1.00 52.03 70 GLY A C 1
ATOM 543 O O . GLY A 1 70 ? -26.623 5.689 -12.441 1.00 52.03 70 GLY A O 1
ATOM 544 N N . HIS A 1 71 ? -24.632 6.533 -11.836 1.00 56.19 71 HIS A N 1
ATOM 545 C CA . HIS A 1 71 ? -24.398 7.282 -13.060 1.00 56.19 71 HIS A CA 1
ATOM 546 C C . HIS A 1 71 ? -24.370 6.393 -14.309 1.00 56.19 71 HIS A C 1
ATOM 548 O O . HIS A 1 71 ? -25.065 6.642 -15.296 1.00 56.19 71 HIS A O 1
ATOM 554 N N . SER A 1 72 ? -23.624 5.297 -14.246 1.00 55.69 72 SER A N 1
ATOM 555 C CA . SER A 1 72 ? -23.410 4.420 -15.395 1.00 55.69 72 SER A CA 1
ATOM 556 C C . SER A 1 72 ? -24.646 3.598 -15.737 1.00 55.69 72 SER A C 1
ATOM 558 O O . SER A 1 72 ? -25.026 3.501 -16.906 1.00 55.69 72 SER A O 1
ATOM 560 N N . ARG A 1 73 ? -25.364 3.092 -14.727 1.00 53.03 73 ARG A N 1
ATOM 561 C CA . ARG A 1 73 ? -26.661 2.430 -14.937 1.00 53.03 73 ARG A CA 1
ATOM 562 C C . ARG A 1 73 ? -27.692 3.353 -15.574 1.00 53.03 73 ARG A C 1
ATOM 564 O O . ARG A 1 73 ? -28.490 2.903 -16.390 1.00 53.03 73 ARG A O 1
ATOM 571 N N . ARG A 1 74 ? -27.700 4.630 -15.188 1.00 50.06 74 ARG A N 1
ATOM 572 C CA . ARG A 1 74 ? -28.750 5.578 -15.577 1.00 50.06 74 ARG A CA 1
ATOM 573 C C . ARG A 1 74 ? -28.486 6.275 -16.910 1.00 50.06 74 ARG A C 1
ATOM 575 O O . ARG A 1 74 ? -29.445 6.534 -17.630 1.00 50.06 74 ARG A O 1
ATOM 582 N N . TYR A 1 75 ? -27.225 6.551 -17.252 1.00 51.72 75 TYR A N 1
ATOM 583 C CA . TYR A 1 75 ? -26.872 7.368 -18.428 1.00 51.72 75 TYR A CA 1
ATOM 584 C C . TYR A 1 75 ? -26.103 6.618 -19.504 1.00 51.72 75 TYR A C 1
ATOM 586 O O . TYR A 1 75 ? -26.298 6.888 -20.686 1.00 51.72 75 TYR A O 1
ATOM 594 N N . LEU A 1 76 ? -25.303 5.627 -19.117 1.00 52.50 76 LEU A N 1
ATOM 595 C CA . LEU A 1 76 ? -24.671 4.710 -20.068 1.00 52.50 76 LEU A CA 1
ATOM 596 C C . LEU A 1 76 ? -25.571 3.501 -20.361 1.00 52.50 76 LEU A C 1
ATOM 598 O O . LEU A 1 76 ? -25.199 2.616 -21.128 1.00 52.50 76 LEU A O 1
ATOM 602 N N . ASN A 1 77 ? -26.768 3.476 -19.753 1.00 57.16 77 ASN A N 1
ATOM 603 C CA . ASN A 1 77 ? -27.719 2.368 -19.797 1.00 57.16 77 ASN A CA 1
ATOM 604 C C . ASN A 1 77 ? -27.033 1.030 -19.461 1.00 57.16 77 ASN A C 1
ATOM 606 O O . ASN A 1 77 ? -27.371 -0.021 -20.012 1.00 57.16 77 ASN A O 1
ATOM 610 N N . TRP A 1 78 ? -26.003 1.098 -18.609 1.00 56.22 78 TRP A N 1
ATOM 611 C CA . TRP A 1 78 ? -25.118 -0.023 -18.363 1.00 56.22 78 TRP A CA 1
ATOM 612 C C . TRP A 1 78 ? -25.825 -1.072 -17.512 1.00 56.22 78 TRP A C 1
ATOM 614 O O . TRP A 1 78 ? -26.445 -0.765 -16.489 1.00 56.22 78 TRP A O 1
ATOM 624 N N . ASN A 1 79 ? -25.740 -2.321 -17.954 1.00 64.75 79 ASN A N 1
ATOM 625 C CA . ASN A 1 79 ? -26.361 -3.455 -17.299 1.00 64.75 79 ASN A CA 1
ATOM 626 C C . ASN A 1 79 ? -25.462 -4.684 -17.500 1.00 64.75 79 ASN A C 1
ATOM 628 O O . ASN A 1 79 ? -25.235 -5.027 -18.659 1.00 64.75 79 ASN A O 1
ATOM 632 N N . PRO A 1 80 ? -24.987 -5.366 -16.439 1.00 60.38 80 PRO A N 1
ATOM 633 C CA . PRO A 1 80 ? -24.066 -6.500 -16.569 1.00 60.38 80 PRO A CA 1
ATOM 634 C C . PRO A 1 80 ? -24.529 -7.555 -17.584 1.00 60.38 80 PRO A C 1
ATOM 636 O O . PRO A 1 80 ? -23.733 -8.074 -18.355 1.00 60.38 80 PRO A O 1
ATOM 639 N N . TRP A 1 81 ? -25.837 -7.826 -17.648 1.00 65.06 81 TRP A N 1
ATOM 640 C CA . TRP A 1 81 ? -26.418 -8.821 -18.562 1.00 65.06 81 TRP A CA 1
ATOM 641 C C . TRP A 1 81 ? -26.390 -8.409 -20.040 1.00 65.06 81 TRP A C 1
ATOM 643 O O . TRP A 1 81 ? -26.479 -9.270 -20.907 1.00 65.06 81 TRP A O 1
ATOM 653 N N . LEU A 1 82 ? -26.312 -7.106 -20.336 1.00 60.25 82 LEU A N 1
ATOM 654 C CA . LEU A 1 82 ? -26.206 -6.593 -21.709 1.00 60.25 82 LEU A CA 1
ATOM 655 C C . LEU A 1 82 ? -24.772 -6.652 -22.246 1.00 60.25 82 LEU A C 1
ATOM 657 O O . LEU A 1 82 ? -24.584 -6.507 -23.450 1.00 60.25 82 LEU A O 1
ATOM 661 N N . TYR A 1 83 ? -23.794 -6.863 -21.364 1.00 63.97 83 TYR A N 1
ATOM 662 C CA . TYR A 1 83 ? -22.367 -6.856 -21.679 1.00 63.97 83 TYR A CA 1
ATOM 663 C C . TYR A 1 83 ? -21.671 -8.109 -21.137 1.00 63.97 83 TYR A C 1
ATOM 665 O O . TYR A 1 83 ? -20.562 -8.034 -20.634 1.00 63.97 83 TYR A O 1
ATOM 673 N N . GLU A 1 84 ? -22.361 -9.254 -21.169 1.00 77.12 84 GLU A N 1
ATOM 674 C CA . GLU A 1 84 ? -21.801 -10.579 -20.834 1.00 77.12 84 GLU A CA 1
ATOM 675 C C . GLU A 1 84 ? -21.091 -10.678 -19.465 1.00 77.12 84 GLU A C 1
ATOM 677 O O . GLU A 1 84 ? -20.273 -11.562 -19.232 1.00 77.12 84 GLU A O 1
ATOM 682 N N . GLY A 1 85 ? -21.449 -9.810 -18.515 1.00 71.00 85 GLY A N 1
ATOM 683 C CA . GLY A 1 85 ? -20.839 -9.751 -17.187 1.00 71.00 85 GLY A CA 1
ATOM 684 C C . GLY A 1 85 ? -19.559 -8.915 -17.095 1.00 71.00 85 GLY A C 1
ATOM 685 O O . GLY A 1 85 ? -19.002 -8.825 -16.001 1.00 71.00 85 GLY A O 1
ATOM 686 N N . GLU A 1 86 ? -19.115 -8.279 -18.180 1.00 58.44 86 GLU A N 1
ATOM 687 C CA . GLU A 1 86 ? -17.967 -7.368 -18.168 1.00 58.44 86 GLU A CA 1
ATOM 688 C C . GLU A 1 86 ? -18.265 -6.115 -17.342 1.00 58.44 86 GLU A C 1
ATOM 690 O O . GLU A 1 86 ? -19.379 -5.572 -17.360 1.00 58.44 86 GLU A O 1
ATOM 695 N N . SER A 1 87 ? -17.267 -5.649 -16.586 1.00 62.16 87 SER A N 1
ATOM 696 C CA . SER A 1 87 ? -17.430 -4.458 -15.764 1.00 62.16 87 SER A CA 1
ATOM 697 C C . SER A 1 87 ? -17.415 -3.204 -16.640 1.00 62.16 87 SER A C 1
ATOM 699 O O . SER A 1 87 ? -16.819 -3.162 -17.714 1.00 62.16 87 SER A O 1
ATOM 701 N N . LEU A 1 88 ? -18.053 -2.131 -16.175 1.00 55.00 88 LEU A N 1
ATOM 702 C CA . LEU A 1 88 ? -17.998 -0.852 -16.882 1.00 55.00 88 LEU A CA 1
ATOM 703 C C . LEU A 1 88 ? -16.554 -0.344 -17.061 1.00 55.00 88 LEU A C 1
ATOM 705 O O . LEU A 1 88 ? -16.254 0.294 -18.067 1.00 55.00 88 LEU A O 1
ATOM 709 N N . ALA A 1 89 ? -15.674 -0.617 -16.094 1.00 56.22 89 ALA A N 1
ATOM 710 C CA . ALA A 1 89 ? -14.274 -0.214 -16.163 1.00 56.22 89 ALA A CA 1
ATOM 711 C C . ALA A 1 89 ? -13.548 -0.865 -17.351 1.00 56.22 89 ALA A C 1
ATOM 713 O O . ALA A 1 89 ? -12.692 -0.223 -17.950 1.00 56.22 89 ALA A O 1
ATOM 714 N N . ASP A 1 90 ? -13.946 -2.083 -17.726 1.00 58.66 90 ASP A N 1
ATOM 715 C CA . ASP A 1 90 ? -13.374 -2.821 -18.857 1.00 58.66 90 ASP A CA 1
ATOM 716 C C . ASP A 1 90 ? -13.920 -2.323 -20.210 1.00 58.66 90 ASP A C 1
ATOM 718 O O . ASP A 1 90 ? -13.229 -2.369 -21.225 1.00 58.66 90 ASP A O 1
ATOM 722 N N . LEU A 1 91 ? -15.157 -1.811 -20.225 1.00 56.50 91 LEU A N 1
ATOM 723 C CA . LEU A 1 91 ? -15.855 -1.352 -21.435 1.00 56.50 91 LEU A CA 1
ATOM 724 C C . LEU A 1 91 ? -15.543 0.104 -21.817 1.00 56.50 91 LEU A C 1
ATOM 726 O O . LEU A 1 91 ? -15.700 0.496 -22.977 1.00 56.50 91 LEU A O 1
ATOM 730 N N . CYS A 1 92 ? -15.172 0.942 -20.848 1.00 49.88 92 CYS A N 1
ATOM 731 C CA . CYS A 1 92 ? -14.917 2.361 -21.075 1.00 49.88 92 CYS A CA 1
ATOM 732 C C . CYS A 1 92 ? -13.524 2.602 -21.674 1.00 49.88 92 CYS A C 1
ATOM 734 O O . CYS A 1 92 ? -12.524 2.063 -21.212 1.00 49.88 92 CYS A O 1
ATOM 736 N N . TYR A 1 93 ? -13.443 3.491 -22.670 1.00 42.72 93 TYR A N 1
ATOM 737 C CA . TYR A 1 93 ? -12.164 3.960 -23.204 1.00 42.72 93 TYR A CA 1
ATOM 738 C C . TYR A 1 93 ? -11.381 4.697 -22.109 1.00 42.72 93 TYR A C 1
ATOM 740 O O . TYR A 1 93 ? -11.810 5.758 -21.643 1.00 42.72 93 TYR A O 1
ATOM 748 N N . ALA A 1 94 ? -10.234 4.145 -21.713 1.00 47.06 94 ALA A N 1
ATOM 749 C CA . ALA A 1 94 ? -9.314 4.815 -20.808 1.00 47.06 94 ALA A CA 1
ATOM 750 C C . ALA A 1 94 ? -8.833 6.118 -21.458 1.00 47.06 94 ALA A C 1
ATOM 752 O O . ALA A 1 94 ? -8.304 6.117 -22.571 1.00 47.06 94 ALA A O 1
ATOM 753 N N . ILE A 1 95 ? -9.031 7.249 -20.777 1.00 41.16 95 ILE A N 1
ATOM 754 C CA . ILE A 1 95 ? -8.440 8.514 -21.217 1.00 41.16 95 ILE A CA 1
ATOM 755 C C . ILE A 1 95 ? -6.919 8.325 -21.147 1.00 41.16 95 ILE A C 1
ATOM 757 O O . ILE A 1 95 ? -6.435 7.987 -20.066 1.00 41.16 95 ILE A O 1
ATOM 761 N N . PRO A 1 96 ? -6.177 8.514 -22.257 1.00 40.47 96 PRO A N 1
ATOM 762 C CA . PRO A 1 96 ? -4.737 8.315 -22.281 1.00 40.47 96 PRO A CA 1
ATOM 763 C C . PRO A 1 96 ? -4.084 9.105 -21.156 1.00 40.47 96 PRO A C 1
ATOM 765 O O . PRO A 1 96 ? -4.379 10.292 -20.973 1.00 40.47 96 PRO A O 1
ATOM 768 N N . GLU A 1 97 ? -3.220 8.438 -20.399 1.00 43.00 97 GLU A N 1
ATOM 769 C CA . GLU A 1 97 ? -2.420 9.101 -19.385 1.00 43.00 97 GLU A CA 1
ATOM 770 C C . GLU A 1 97 ? -1.605 10.212 -20.051 1.00 43.00 97 GLU A C 1
ATOM 772 O O . GLU A 1 97 ? -1.071 10.061 -21.153 1.00 43.00 97 GLU A O 1
ATOM 777 N N . VAL A 1 98 ? -1.547 11.372 -19.397 1.00 40.31 98 VAL A N 1
ATOM 778 C CA . VAL A 1 98 ? -0.589 12.400 -19.799 1.00 40.31 98 VAL A CA 1
ATOM 779 C C . VAL A 1 98 ? 0.782 11.771 -19.603 1.00 40.31 98 VAL A C 1
ATOM 781 O O . VAL A 1 98 ? 1.062 11.307 -18.503 1.00 40.31 98 VAL A O 1
ATOM 784 N N . ASN A 1 99 ? 1.598 11.726 -20.656 1.00 40.47 99 ASN A N 1
ATOM 785 C CA . ASN A 1 99 ? 2.936 11.153 -20.593 1.00 40.47 99 ASN A CA 1
ATOM 786 C C . ASN A 1 99 ? 3.763 11.956 -19.571 1.00 40.47 99 ASN A C 1
ATOM 788 O O . ASN A 1 99 ? 4.232 13.055 -19.867 1.00 40.47 99 ASN A O 1
ATOM 792 N N . THR A 1 100 ? 3.857 11.465 -18.336 1.00 46.16 100 THR A N 1
ATOM 793 C CA . THR A 1 100 ? 4.610 12.097 -17.248 1.00 46.16 100 THR A CA 1
ATOM 794 C C . THR A 1 100 ? 6.052 11.612 -17.283 1.00 46.16 100 THR A C 1
ATOM 796 O O . THR A 1 100 ? 6.555 11.070 -16.304 1.00 46.16 100 THR A O 1
ATOM 799 N N . GLU A 1 101 ? 6.733 11.812 -18.412 1.00 44.91 101 GLU A N 1
ATOM 800 C CA . GLU A 1 101 ? 8.187 11.599 -18.497 1.00 44.91 101 GLU A CA 1
ATOM 801 C C . GLU A 1 101 ? 8.961 12.586 -17.589 1.00 44.91 101 GLU A C 1
ATOM 803 O O . GLU A 1 101 ? 10.121 12.354 -17.272 1.00 44.91 101 GLU A O 1
ATOM 808 N N . ASP A 1 102 ? 8.297 13.626 -17.061 1.00 36.94 102 ASP A N 1
ATOM 809 C CA . ASP A 1 102 ? 8.900 14.671 -16.218 1.00 36.94 102 ASP A CA 1
ATOM 810 C C . ASP A 1 102 ? 8.639 14.542 -14.700 1.00 36.94 102 ASP A C 1
ATOM 812 O O . ASP A 1 102 ? 8.910 15.476 -13.937 1.00 36.94 102 ASP A O 1
ATOM 816 N N . CYS A 1 103 ? 8.146 13.409 -14.191 1.00 36.72 103 CYS A N 1
ATOM 817 C CA . CYS A 1 103 ? 7.989 13.221 -12.739 1.00 36.72 103 CYS A CA 1
ATOM 818 C C . CYS A 1 103 ? 9.297 12.785 -12.048 1.00 36.72 103 CYS A C 1
ATOM 820 O O . CYS A 1 103 ? 9.324 11.832 -11.281 1.00 36.72 103 CYS A O 1
ATOM 822 N N . GLN A 1 104 ? 10.386 13.527 -12.273 1.00 39.09 104 GLN A N 1
ATOM 823 C CA . GLN A 1 104 ? 11.626 13.427 -11.496 1.00 39.09 104 GLN A CA 1
ATOM 824 C C . GLN A 1 104 ? 11.698 14.531 -10.434 1.00 39.09 104 GLN A C 1
ATOM 826 O O . GLN A 1 104 ? 12.397 15.534 -10.568 1.00 39.09 104 GLN A O 1
ATOM 831 N N . ARG A 1 105 ? 10.965 14.345 -9.340 1.00 36.91 105 ARG A N 1
ATOM 832 C CA . ARG A 1 105 ? 11.269 14.909 -8.013 1.00 36.91 105 ARG A CA 1
ATOM 833 C C . ARG A 1 105 ? 10.786 13.894 -6.990 1.00 36.91 105 ARG A C 1
ATOM 835 O O . ARG A 1 105 ? 9.797 13.240 -7.289 1.00 36.91 105 ARG A O 1
ATOM 842 N N . ALA A 1 106 ? 11.436 13.803 -5.822 1.00 49.81 106 ALA A N 1
ATOM 843 C CA . ALA A 1 106 ? 10.953 13.022 -4.675 1.00 49.81 106 ALA A CA 1
ATOM 844 C C . ALA A 1 106 ? 9.445 13.267 -4.514 1.00 49.81 106 ALA A C 1
ATOM 846 O O . ALA A 1 106 ? 9.012 14.372 -4.169 1.00 49.81 106 ALA A O 1
ATOM 847 N N . GLY A 1 107 ? 8.669 12.302 -4.990 1.00 54.94 107 GLY A N 1
ATOM 848 C CA . GLY A 1 107 ? 7.355 12.561 -5.546 1.00 54.94 107 GLY A CA 1
ATOM 849 C C . GLY A 1 107 ? 6.299 12.122 -4.568 1.00 54.94 107 GLY A C 1
ATOM 850 O O . GLY A 1 107 ? 6.411 11.068 -3.967 1.00 54.94 107 GLY A O 1
ATOM 851 N N . ILE A 1 108 ? 5.232 12.908 -4.465 1.00 63.84 108 ILE A N 1
ATOM 852 C CA . ILE A 1 108 ? 4.009 12.490 -3.772 1.00 63.84 108 ILE A CA 1
ATOM 853 C C . ILE A 1 108 ? 3.436 11.216 -4.427 1.00 63.84 108 ILE A C 1
ATOM 855 O O . ILE A 1 108 ? 2.621 10.545 -3.817 1.00 63.84 108 ILE A O 1
ATOM 859 N N . VAL A 1 109 ? 3.825 10.890 -5.666 1.00 68.81 109 VAL A N 1
ATOM 860 C CA . VAL A 1 109 ? 3.402 9.682 -6.377 1.00 68.81 109 VAL A CA 1
ATOM 861 C C . VAL A 1 109 ? 4.519 8.643 -6.352 1.00 68.81 109 VAL A C 1
ATOM 863 O O . VAL A 1 109 ? 5.596 8.895 -6.887 1.00 68.81 109 VAL A O 1
ATOM 866 N N . GLU A 1 110 ? 4.230 7.475 -5.788 1.00 77.12 110 GLU A N 1
ATOM 867 C CA . GLU A 1 110 ? 5.137 6.323 -5.734 1.00 77.12 110 GLU A CA 1
ATOM 868 C C . GLU A 1 110 ? 4.646 5.246 -6.698 1.00 77.12 110 GLU A C 1
ATOM 870 O O . GLU A 1 110 ? 3.441 5.005 -6.746 1.00 77.12 110 GLU A O 1
ATOM 875 N N . LEU A 1 111 ? 5.548 4.613 -7.456 1.00 82.31 111 LEU A N 1
ATOM 876 C CA . LEU A 1 111 ? 5.271 3.440 -8.294 1.00 82.31 111 LEU A CA 1
ATOM 877 C C . LEU A 1 111 ? 5.868 2.204 -7.611 1.00 82.31 111 LEU A C 1
ATOM 879 O O . LEU A 1 111 ? 7.063 2.186 -7.318 1.00 82.31 111 LEU A O 1
ATOM 883 N N . GLU A 1 112 ? 5.046 1.179 -7.369 1.00 90.19 112 GLU A N 1
ATOM 884 C CA . GLU A 1 112 ? 5.466 -0.026 -6.647 1.00 90.19 112 GLU A CA 1
ATOM 885 C C . GLU A 1 112 ? 5.066 -1.340 -7.338 1.00 90.19 112 GLU A C 1
ATOM 887 O O . GLU A 1 112 ? 4.032 -1.452 -8.011 1.00 90.19 112 GLU A O 1
ATOM 892 N N . ALA A 1 113 ? 5.888 -2.370 -7.123 1.00 93.50 113 ALA A N 1
ATOM 893 C CA . ALA A 1 113 ? 5.622 -3.757 -7.487 1.00 93.50 113 ALA A CA 1
ATOM 894 C C . ALA A 1 113 ? 5.840 -4.683 -6.287 1.00 93.50 113 ALA A C 1
ATOM 896 O O . ALA A 1 113 ? 6.831 -4.568 -5.572 1.00 93.50 113 ALA A O 1
ATOM 897 N N . LYS A 1 114 ? 4.926 -5.634 -6.081 1.00 95.56 114 LYS A N 1
ATOM 898 C CA . LYS A 1 114 ? 4.936 -6.553 -4.937 1.00 95.56 114 LYS A CA 1
ATOM 899 C C . LYS A 1 114 ? 5.001 -7.997 -5.404 1.00 95.56 114 LYS A C 1
ATOM 901 O O . LYS A 1 114 ? 4.253 -8.389 -6.295 1.00 95.56 114 LYS A O 1
ATOM 906 N N . TYR A 1 115 ? 5.832 -8.804 -4.758 1.00 96.69 115 TYR A N 1
ATOM 907 C CA . TYR A 1 115 ? 6.078 -10.194 -5.127 1.00 96.69 115 TYR A CA 1
ATOM 908 C C . TYR A 1 115 ? 5.991 -11.113 -3.921 1.00 96.69 115 TYR A C 1
ATOM 910 O O . TYR A 1 115 ? 6.425 -10.770 -2.817 1.00 96.69 115 TYR A O 1
ATOM 918 N N . LYS A 1 116 ? 5.468 -12.321 -4.141 1.00 96.56 116 LYS A N 1
ATOM 919 C CA . LYS A 1 116 ? 5.570 -13.393 -3.153 1.00 96.56 116 LYS A CA 1
ATOM 920 C C . LYS A 1 116 ? 6.977 -13.980 -3.190 1.00 96.56 116 LYS A C 1
ATOM 922 O O . LYS A 1 116 ? 7.474 -14.275 -4.272 1.00 96.56 116 LYS A O 1
ATOM 927 N N . VAL A 1 117 ? 7.590 -14.190 -2.028 1.00 97.19 117 VAL A N 1
ATOM 928 C CA . VAL A 1 117 ? 8.885 -14.881 -1.933 1.00 97.19 117 VAL A CA 1
ATOM 929 C C . VAL A 1 117 ? 8.662 -16.382 -1.776 1.00 97.19 117 VAL A C 1
ATOM 931 O O . VAL A 1 117 ? 7.878 -16.802 -0.921 1.00 97.19 117 VAL A O 1
ATOM 934 N N . GLU A 1 118 ? 9.374 -17.167 -2.582 1.00 95.25 118 GLU A N 1
ATOM 935 C CA . GLU A 1 118 ? 9.395 -18.634 -2.532 1.00 95.25 118 GLU A CA 1
ATOM 936 C C . GLU A 1 118 ? 10.694 -19.153 -1.899 1.00 95.25 118 GLU A C 1
ATOM 938 O O . GLU A 1 118 ? 10.644 -20.000 -1.009 1.00 95.25 118 GLU A O 1
ATOM 943 N N . ASP A 1 119 ? 11.844 -18.575 -2.269 1.00 96.62 119 ASP A N 1
ATOM 944 C CA . ASP A 1 119 ? 13.152 -18.880 -1.673 1.00 96.62 119 ASP A CA 1
ATOM 945 C C . ASP A 1 119 ? 13.738 -17.632 -0.995 1.00 96.62 119 ASP A C 1
ATOM 947 O O . ASP A 1 119 ? 14.389 -16.779 -1.609 1.00 96.62 119 ASP A O 1
ATOM 951 N N . ILE A 1 120 ? 13.508 -17.534 0.316 1.00 96.56 120 ILE A N 1
ATOM 952 C CA . ILE A 1 120 ? 13.992 -16.421 1.140 1.00 96.56 120 ILE A CA 1
ATOM 953 C C . ILE A 1 120 ? 15.520 -16.359 1.213 1.00 96.56 120 ILE A C 1
ATOM 955 O O . ILE A 1 120 ? 16.092 -15.268 1.281 1.00 96.56 120 ILE A O 1
ATOM 959 N N . ASP A 1 121 ? 16.200 -17.503 1.172 1.00 97.06 121 ASP A N 1
ATOM 960 C CA . ASP A 1 121 ? 17.653 -17.544 1.273 1.00 97.06 121 ASP A CA 1
ATOM 961 C C . ASP A 1 121 ? 18.293 -17.060 -0.029 1.00 97.06 121 ASP A C 1
ATOM 963 O O . ASP A 1 121 ? 19.307 -16.354 0.001 1.00 97.06 121 ASP A O 1
ATOM 967 N N . PHE A 1 122 ? 17.694 -17.384 -1.180 1.00 97.44 122 PHE A N 1
ATOM 968 C CA . PHE A 1 122 ? 18.084 -16.797 -2.458 1.00 97.44 122 PHE A CA 1
ATOM 969 C C . PHE A 1 122 ? 17.907 -15.280 -2.445 1.00 97.44 122 PHE A C 1
ATOM 971 O O . PHE A 1 122 ? 18.874 -14.567 -2.728 1.00 97.44 122 PHE A O 1
ATOM 978 N N . VAL A 1 123 ? 16.720 -14.791 -2.066 1.00 97.31 123 VAL A N 1
ATOM 979 C CA . VAL A 1 123 ? 16.411 -13.352 -2.041 1.00 97.31 123 VAL A CA 1
ATOM 980 C C . VAL A 1 123 ? 17.379 -12.601 -1.126 1.00 97.31 123 VAL A C 1
ATOM 982 O O . VAL A 1 123 ? 17.991 -11.627 -1.558 1.00 97.31 123 VAL A O 1
ATOM 985 N N . ARG A 1 124 ? 17.624 -13.087 0.098 1.00 96.31 124 ARG A N 1
ATOM 986 C CA . ARG A 1 124 ? 18.591 -12.470 1.025 1.00 96.31 124 ARG A CA 1
ATOM 987 C C . ARG A 1 124 ? 20.003 -12.417 0.449 1.00 96.31 124 ARG A C 1
ATOM 989 O O . ARG A 1 124 ? 20.665 -11.387 0.551 1.00 96.31 124 ARG A O 1
ATOM 996 N N . ARG A 1 125 ? 20.472 -13.500 -0.181 1.00 96.56 125 ARG A N 1
ATOM 997 C CA . ARG A 1 125 ? 21.790 -13.524 -0.838 1.00 96.56 125 ARG A CA 1
ATOM 998 C C . ARG A 1 125 ? 21.861 -12.564 -2.025 1.00 96.56 125 ARG A C 1
ATOM 1000 O O . ARG A 1 125 ? 22.920 -11.991 -2.260 1.00 96.56 125 ARG A O 1
ATOM 1007 N N . ALA A 1 126 ? 20.784 -12.429 -2.795 1.00 95.88 126 ALA A N 1
ATOM 1008 C CA . ALA A 1 126 ? 20.725 -11.510 -3.925 1.00 95.88 126 ALA A CA 1
ATOM 1009 C C . ALA A 1 126 ? 20.731 -10.048 -3.455 1.00 95.88 126 ALA A C 1
ATOM 1011 O O . ALA A 1 126 ? 21.535 -9.268 -3.960 1.00 95.88 126 ALA A O 1
ATOM 1012 N N . LEU A 1 127 ? 19.936 -9.706 -2.438 1.00 95.94 127 LEU A N 1
ATOM 1013 C CA . LEU A 1 127 ? 19.927 -8.375 -1.824 1.00 95.94 127 LEU A CA 1
ATOM 1014 C C . LEU A 1 127 ? 21.295 -8.020 -1.233 1.00 95.94 127 LEU A C 1
ATOM 1016 O O . LEU A 1 127 ? 21.835 -6.967 -1.540 1.00 95.94 127 LEU A O 1
ATOM 1020 N N . ALA A 1 128 ? 21.922 -8.933 -0.486 1.00 94.31 128 ALA A N 1
ATOM 1021 C CA . ALA A 1 128 ? 23.239 -8.695 0.111 1.00 94.31 128 ALA A CA 1
ATOM 1022 C C . ALA A 1 128 ? 24.365 -8.449 -0.914 1.00 94.31 128 ALA A C 1
ATOM 1024 O O . ALA A 1 128 ? 25.400 -7.892 -0.557 1.00 94.31 128 ALA A O 1
ATOM 1025 N N . ARG A 1 129 ? 24.201 -8.893 -2.168 1.00 95.25 129 ARG A N 1
ATOM 1026 C CA . ARG A 1 129 ? 25.183 -8.671 -3.242 1.00 95.25 129 ARG A CA 1
ATOM 1027 C C . ARG A 1 129 ? 24.951 -7.387 -4.031 1.00 95.25 129 ARG A C 1
ATOM 1029 O O . ARG A 1 129 ? 25.919 -6.861 -4.565 1.00 95.25 129 ARG A O 1
ATOM 1036 N N . ASN A 1 130 ? 23.701 -6.946 -4.152 1.00 95.94 130 ASN A N 1
ATOM 1037 C CA . ASN A 1 130 ? 23.305 -5.909 -5.109 1.00 95.94 130 ASN A CA 1
ATOM 1038 C C . ASN A 1 130 ? 22.658 -4.679 -4.455 1.00 95.94 130 ASN A C 1
ATOM 1040 O O . ASN A 1 130 ? 22.261 -3.759 -5.160 1.00 95.94 130 ASN A O 1
ATOM 1044 N N . ALA A 1 131 ? 22.492 -4.668 -3.133 1.00 95.06 131 ALA A N 1
ATOM 1045 C CA . ALA A 1 131 ? 21.825 -3.589 -2.424 1.00 95.06 131 ALA A CA 1
ATOM 1046 C C . ALA A 1 131 ? 22.501 -3.293 -1.080 1.00 95.06 131 ALA A C 1
ATOM 1048 O O . ALA A 1 131 ? 23.105 -4.164 -0.449 1.00 95.06 131 ALA A O 1
ATOM 1049 N N . ALA A 1 132 ? 22.373 -2.050 -0.627 1.00 92.25 132 ALA A N 1
ATOM 1050 C CA . ALA A 1 132 ? 22.818 -1.613 0.688 1.00 92.25 132 ALA A CA 1
ATOM 1051 C C . ALA A 1 132 ? 21.632 -1.582 1.655 1.00 92.25 132 ALA A C 1
ATOM 1053 O O . ALA A 1 132 ? 20.574 -1.061 1.315 1.00 92.25 132 ALA A O 1
ATOM 1054 N N . VAL A 1 133 ? 21.808 -2.103 2.871 1.00 93.94 133 VAL A N 1
ATOM 1055 C CA . VAL A 1 133 ? 20.790 -2.004 3.929 1.00 93.94 133 VAL A CA 1
ATOM 1056 C C . VAL A 1 133 ? 20.669 -0.540 4.359 1.00 93.94 133 VAL A C 1
ATOM 1058 O O . VAL A 1 133 ? 21.647 0.041 4.831 1.00 93.94 133 VAL A O 1
ATOM 1061 N N . THR A 1 134 ? 19.486 0.053 4.202 1.00 89.31 134 THR A N 1
ATOM 1062 C CA . THR A 1 134 ? 19.182 1.421 4.661 1.00 89.31 134 THR A CA 1
ATOM 1063 C C . THR A 1 134 ? 18.480 1.422 6.013 1.00 89.31 134 THR A C 1
ATOM 1065 O O . THR A 1 134 ? 18.676 2.346 6.802 1.00 89.31 134 THR A O 1
ATOM 1068 N N . SER A 1 135 ? 17.724 0.365 6.311 1.00 87.19 135 SER A N 1
ATOM 1069 C CA . SER A 1 135 ? 17.086 0.141 7.605 1.00 87.19 135 SER A CA 1
ATOM 1070 C C . SER A 1 135 ? 17.145 -1.341 7.952 1.00 87.19 135 SER A C 1
ATOM 1072 O O . SER A 1 135 ? 16.749 -2.190 7.150 1.00 87.19 135 SER A O 1
ATOM 1074 N N . GLU A 1 136 ? 17.657 -1.657 9.144 1.00 90.31 136 GLU A N 1
ATOM 1075 C CA . GLU A 1 136 ? 17.661 -3.026 9.670 1.00 90.31 136 GLU A CA 1
ATOM 1076 C C . GLU A 1 136 ? 16.228 -3.565 9.842 1.00 90.31 136 GLU A C 1
ATOM 1078 O O . GLU A 1 136 ? 15.244 -2.866 9.619 1.00 90.31 136 GLU A O 1
ATOM 1083 N N . GLU A 1 137 ? 16.078 -4.834 10.223 1.00 93.69 137 GLU A N 1
ATOM 1084 C CA . GLU A 1 137 ? 14.754 -5.419 10.445 1.00 93.69 137 GLU A CA 1
ATOM 1085 C C . GLU A 1 137 ? 13.990 -4.684 11.565 1.00 93.69 137 GLU A C 1
ATOM 1087 O O . GLU A 1 137 ? 14.322 -4.778 12.750 1.00 93.69 137 GLU A O 1
ATOM 1092 N N . VAL A 1 138 ? 12.926 -3.974 11.187 1.00 92.75 138 VAL A N 1
ATOM 1093 C CA . VAL A 1 138 ? 12.048 -3.242 12.101 1.00 92.75 138 VAL A CA 1
ATOM 1094 C C . VAL A 1 138 ? 10.684 -3.918 12.162 1.00 92.75 138 VAL A C 1
ATOM 1096 O O . VAL A 1 138 ? 10.014 -4.108 11.146 1.00 92.75 138 VAL A O 1
ATOM 1099 N N . LEU A 1 139 ? 10.234 -4.232 13.380 1.00 94.31 139 LEU A N 1
ATOM 1100 C CA . LEU A 1 139 ? 8.843 -4.595 13.637 1.00 94.31 139 LEU A CA 1
ATOM 1101 C C . LEU A 1 139 ? 7.962 -3.341 13.550 1.00 94.31 139 LEU A C 1
ATOM 1103 O O . LEU A 1 139 ? 8.153 -2.381 14.301 1.00 94.31 139 LEU A O 1
ATOM 1107 N N . GLN A 1 140 ? 6.984 -3.381 12.655 1.00 94.81 140 GLN A N 1
ATOM 1108 C CA . GLN A 1 140 ? 6.008 -2.326 12.414 1.00 94.81 140 GLN A CA 1
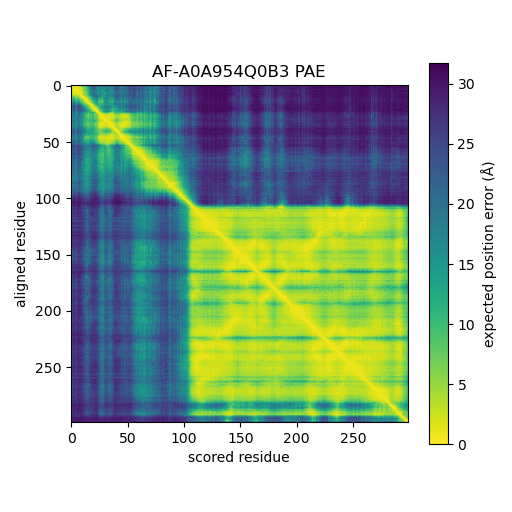ATOM 1109 C C . GLN A 1 140 ? 4.602 -2.857 12.696 1.00 94.81 140 GLN A C 1
ATOM 1111 O O . GLN A 1 140 ? 4.283 -3.986 12.326 1.00 94.81 140 GLN A O 1
ATOM 1116 N N . ARG A 1 141 ? 3.758 -2.044 13.333 1.00 94.69 141 ARG A N 1
ATOM 1117 C CA . ARG A 1 141 ? 2.318 -2.285 13.487 1.00 94.69 141 ARG A CA 1
ATOM 1118 C C . ARG A 1 141 ? 1.558 -1.187 12.774 1.00 94.69 141 ARG A C 1
ATOM 1120 O O . ARG A 1 141 ? 1.613 -0.034 13.196 1.00 94.69 141 ARG A O 1
ATOM 1127 N N . ASP A 1 142 ? 0.830 -1.568 11.740 1.00 95.06 142 ASP A N 1
ATOM 1128 C CA . ASP A 1 142 ? -0.008 -0.670 10.964 1.00 95.06 142 ASP A CA 1
ATOM 1129 C C . ASP A 1 142 ? -1.458 -0.840 11.408 1.00 95.06 142 ASP A C 1
ATOM 1131 O O . ASP A 1 142 ? -2.005 -1.942 11.396 1.00 95.06 142 ASP A O 1
ATOM 1135 N N . GLU A 1 143 ? -2.093 0.261 11.785 1.00 95.12 143 GLU A N 1
ATOM 1136 C CA . GLU A 1 143 ? -3.514 0.331 12.095 1.00 95.12 143 GLU A CA 1
ATOM 1137 C C . GLU A 1 143 ? -4.209 1.225 11.081 1.00 95.12 143 GLU A C 1
ATOM 1139 O O . GLU A 1 143 ? -3.768 2.341 10.817 1.00 95.12 143 GLU A O 1
ATOM 1144 N N . TYR A 1 144 ? -5.296 0.717 10.514 1.00 95.00 144 TYR A N 1
ATOM 1145 C CA . TYR A 1 144 ? -6.039 1.345 9.433 1.00 95.00 144 TYR A CA 1
ATOM 1146 C C . TYR A 1 144 ? -7.316 1.955 9.979 1.00 95.00 144 TYR A C 1
ATOM 1148 O O . TYR A 1 144 ? -7.957 1.372 10.859 1.00 95.00 144 TYR A O 1
ATOM 1156 N N . PHE A 1 145 ? -7.671 3.118 9.447 1.00 95.25 145 PHE A N 1
ATOM 1157 C CA . PHE A 1 145 ? -8.812 3.898 9.888 1.00 95.25 145 PHE A CA 1
ATOM 1158 C C . PHE A 1 145 ? -9.722 4.225 8.717 1.00 95.25 145 PHE A C 1
ATOM 1160 O O . PHE A 1 145 ? -9.256 4.563 7.631 1.00 95.25 145 PHE A O 1
ATOM 1167 N N . ASP A 1 146 ? -11.021 4.126 8.958 1.00 93.56 146 ASP A N 1
ATOM 1168 C CA . ASP A 1 146 ? -12.055 4.447 7.983 1.00 93.56 146 ASP A CA 1
ATOM 1169 C C . ASP A 1 146 ? -13.313 4.931 8.705 1.00 93.56 146 ASP A C 1
ATOM 1171 O O . ASP A 1 146 ? -13.465 4.788 9.915 1.00 93.56 146 ASP A O 1
ATOM 1175 N N . THR A 1 147 ? -14.221 5.494 7.937 1.00 89.00 147 THR A N 1
ATOM 1176 C CA . THR A 1 147 ? -15.619 5.700 8.291 1.00 89.00 147 THR A CA 1
ATOM 1177 C C . THR A 1 147 ? -16.320 4.375 8.649 1.00 89.00 147 THR A C 1
ATOM 1179 O O . THR A 1 147 ? -15.938 3.316 8.134 1.00 89.00 147 THR A O 1
ATOM 1182 N N . PRO A 1 148 ? -17.370 4.397 9.494 1.00 86.44 148 PRO A N 1
ATOM 1183 C CA . PRO A 1 148 ? -18.118 3.189 9.857 1.00 86.44 148 PRO A CA 1
ATOM 1184 C C . PRO A 1 148 ? -18.688 2.415 8.657 1.00 86.44 148 PRO A C 1
ATOM 1186 O O . PRO A 1 148 ? -18.805 1.192 8.707 1.00 86.44 148 PRO A O 1
ATOM 1189 N N . ASP A 1 149 ? -19.015 3.113 7.567 1.00 83.25 149 ASP A N 1
ATOM 1190 C CA . ASP A 1 149 ? -19.546 2.547 6.324 1.00 83.25 149 ASP A CA 1
ATOM 1191 C C . ASP A 1 149 ? -18.465 2.171 5.292 1.00 83.25 149 ASP A C 1
ATOM 1193 O O . ASP A 1 149 ? -18.799 1.722 4.198 1.00 83.25 149 ASP A O 1
ATOM 1197 N N . ARG A 1 150 ? -17.177 2.266 5.657 1.00 84.31 150 ARG A N 1
ATOM 1198 C CA . ARG A 1 150 ? -16.019 1.874 4.827 1.00 84.31 150 ARG A CA 1
ATOM 1199 C C . ARG A 1 150 ? -15.901 2.652 3.517 1.00 84.31 150 ARG A C 1
ATOM 1201 O O . ARG A 1 150 ? -15.469 2.119 2.493 1.00 84.31 150 ARG A O 1
ATOM 1208 N N . THR A 1 151 ? -16.267 3.931 3.562 1.00 78.94 151 THR A N 1
ATOM 1209 C CA . THR A 1 151 ? -16.197 4.837 2.418 1.00 78.94 151 THR A CA 1
ATOM 1210 C C . THR A 1 151 ? -14.779 4.936 1.847 1.00 78.94 151 THR A C 1
ATOM 1212 O O . THR A 1 151 ? -14.639 4.894 0.626 1.00 78.94 151 THR A O 1
ATOM 1215 N N . LEU A 1 152 ? -13.723 5.026 2.668 1.00 85.00 152 LEU A N 1
ATOM 1216 C CA . LEU A 1 152 ? -12.351 5.159 2.153 1.00 85.00 152 LEU A CA 1
ATOM 1217 C C . LEU A 1 152 ? -11.892 3.878 1.440 1.00 85.00 152 LEU A C 1
ATOM 1219 O O . LEU A 1 152 ? -11.421 3.963 0.308 1.00 85.00 152 LEU A O 1
ATOM 1223 N N . ASP A 1 153 ? -12.101 2.705 2.048 1.00 83.50 153 ASP A N 1
ATOM 1224 C CA . ASP A 1 153 ? -11.784 1.388 1.464 1.00 83.50 153 ASP A CA 1
ATOM 1225 C C . ASP A 1 153 ? -12.514 1.198 0.122 1.00 83.50 153 ASP A C 1
ATOM 1227 O O . ASP A 1 153 ? -11.902 0.777 -0.859 1.00 83.50 153 ASP A O 1
ATOM 1231 N N . SER A 1 154 ? -13.792 1.599 0.035 1.00 76.38 154 SER A N 1
ATOM 1232 C CA . SER A 1 154 ? -14.584 1.517 -1.207 1.00 76.38 154 SER A CA 1
ATOM 1233 C C . SER A 1 154 ? -14.033 2.367 -2.359 1.00 76.38 154 SER A C 1
ATOM 1235 O O . SER A 1 154 ? -14.322 2.094 -3.523 1.00 76.38 154 SER A O 1
ATOM 1237 N N . GLN A 1 155 ? -13.230 3.382 -2.035 1.00 73.38 155 GLN A N 1
ATOM 1238 C CA . GLN A 1 155 ? -12.612 4.299 -2.989 1.00 73.38 155 GLN A CA 1
ATOM 1239 C C . GLN A 1 155 ? -11.098 4.086 -3.122 1.00 73.38 155 GLN A C 1
ATOM 1241 O O . GLN A 1 155 ? -10.423 4.883 -3.770 1.00 73.38 155 GLN A O 1
ATOM 1246 N N . ASP A 1 156 ? -10.563 3.015 -2.527 1.00 79.81 156 ASP A N 1
ATOM 1247 C CA . ASP A 1 156 ? -9.134 2.688 -2.500 1.00 79.81 156 ASP A CA 1
ATOM 1248 C C . ASP A 1 156 ? -8.257 3.747 -1.797 1.00 79.81 156 ASP A C 1
ATOM 1250 O O . ASP A 1 156 ? -7.061 3.866 -2.063 1.00 79.81 156 ASP A O 1
ATOM 1254 N N . PHE A 1 157 ? -8.842 4.512 -0.868 1.00 87.00 157 PHE A N 1
ATOM 1255 C CA . PHE A 1 157 ? -8.120 5.430 0.012 1.00 87.00 157 PHE A CA 1
ATOM 1256 C C . PHE A 1 157 ? -7.753 4.754 1.326 1.00 87.00 157 PHE A C 1
ATOM 1258 O O . PHE A 1 157 ? -8.498 3.948 1.882 1.00 87.00 157 PHE A O 1
ATOM 1265 N N . VAL A 1 158 ? -6.600 5.134 1.870 1.00 92.12 158 VAL A N 1
ATOM 1266 C CA . VAL A 1 158 ? -6.097 4.581 3.126 1.00 92.12 158 VAL A CA 1
ATOM 1267 C C . VAL A 1 158 ? -5.664 5.699 4.056 1.00 92.12 158 VAL A C 1
ATOM 1269 O O . VAL A 1 158 ? -4.822 6.523 3.706 1.00 92.12 158 VAL A O 1
ATOM 1272 N N . VAL A 1 159 ? -6.170 5.651 5.286 1.00 95.06 159 VAL A N 1
ATOM 1273 C CA . VAL A 1 159 ? -5.594 6.357 6.432 1.00 95.06 159 VAL A CA 1
ATOM 1274 C C . VAL A 1 159 ? -5.011 5.316 7.373 1.00 95.06 159 VAL A C 1
ATOM 1276 O O . VAL A 1 159 ? -5.705 4.380 7.778 1.00 95.06 159 VAL A O 1
ATOM 1279 N N . ARG A 1 160 ? -3.737 5.471 7.735 1.00 94.94 160 ARG A N 1
ATOM 1280 C CA . ARG A 1 160 ? -3.075 4.578 8.687 1.00 94.94 160 ARG A CA 1
ATOM 1281 C C . ARG A 1 160 ? -2.282 5.327 9.743 1.00 94.94 160 ARG A C 1
ATOM 1283 O O . ARG A 1 160 ? -1.717 6.385 9.475 1.00 94.94 160 ARG A O 1
ATOM 1290 N N . ILE A 1 161 ? -2.165 4.701 10.907 1.00 95.00 161 ILE A N 1
ATOM 1291 C CA . ILE A 1 161 ? -1.098 4.970 11.867 1.00 95.00 161 ILE A CA 1
ATOM 1292 C C . ILE A 1 161 ? -0.175 3.760 11.862 1.00 95.00 161 ILE A C 1
ATOM 1294 O O . ILE A 1 161 ? -0.615 2.637 12.099 1.00 95.00 161 ILE A O 1
ATOM 1298 N N . ARG A 1 162 ? 1.108 3.999 11.626 1.00 94.19 162 ARG A N 1
ATOM 1299 C CA . ARG A 1 162 ? 2.173 3.020 11.777 1.00 94.19 162 ARG A CA 1
ATOM 1300 C C . ARG A 1 162 ? 2.931 3.288 13.065 1.00 94.19 162 ARG A C 1
ATOM 1302 O O . ARG A 1 162 ? 3.373 4.405 13.328 1.00 94.19 162 ARG A O 1
ATOM 1309 N N . LYS A 1 163 ? 3.123 2.235 13.848 1.00 91.94 163 LYS A N 1
ATOM 1310 C CA . LYS A 1 163 ? 3.976 2.227 15.029 1.00 91.94 163 LYS A CA 1
ATOM 1311 C C . LYS A 1 163 ? 5.204 1.374 14.772 1.00 91.94 163 LYS A C 1
ATOM 1313 O O . LYS A 1 163 ? 5.088 0.197 14.439 1.00 91.94 163 LYS A O 1
ATOM 1318 N N . SER A 1 164 ? 6.371 1.953 14.995 1.00 88.88 164 SER A N 1
ATOM 1319 C CA . SER A 1 164 ? 7.638 1.238 15.097 1.00 88.88 164 SER A CA 1
ATOM 1320 C C . SER A 1 164 ? 8.263 1.511 16.469 1.00 88.88 164 SER A C 1
ATOM 1322 O O . SER A 1 164 ? 7.693 2.223 17.298 1.00 88.88 164 SER A O 1
ATOM 1324 N N . ARG A 1 165 ? 9.436 0.932 16.749 1.00 81.12 165 ARG A N 1
ATOM 1325 C CA . ARG A 1 165 ? 10.181 1.254 17.980 1.00 81.12 165 ARG A CA 1
ATOM 1326 C C . ARG A 1 165 ? 10.653 2.707 18.027 1.00 81.12 165 ARG A C 1
ATOM 1328 O O . ARG A 1 165 ? 10.781 3.266 19.109 1.00 81.12 165 ARG A O 1
ATOM 1335 N N . SER A 1 166 ? 10.958 3.288 16.872 1.00 75.75 166 SER A N 1
ATOM 1336 C CA . SER A 1 166 ? 11.610 4.593 16.757 1.00 75.75 166 SER A CA 1
ATOM 1337 C C . SER A 1 166 ? 10.632 5.740 16.528 1.00 75.75 166 SER A C 1
ATOM 1339 O O . SER A 1 166 ? 10.959 6.876 16.865 1.00 75.75 166 SER A O 1
ATOM 1341 N N . ALA A 1 167 ? 9.453 5.470 15.962 1.00 84.88 167 ALA A N 1
ATOM 1342 C CA . ALA A 1 167 ? 8.544 6.518 15.530 1.00 84.88 167 ALA A CA 1
ATOM 1343 C C . ALA A 1 167 ? 7.076 6.076 15.495 1.00 84.88 167 ALA A C 1
ATOM 1345 O O . ALA A 1 167 ? 6.732 4.892 15.448 1.00 84.88 167 ALA A O 1
ATOM 1346 N N . THR A 1 168 ? 6.203 7.082 15.494 1.00 88.25 168 THR A N 1
ATOM 1347 C CA . THR A 1 168 ? 4.819 6.952 15.043 1.00 88.25 168 THR A CA 1
ATOM 1348 C C . THR A 1 168 ? 4.676 7.729 13.745 1.00 88.25 168 THR A C 1
ATOM 1350 O O . THR A 1 168 ? 4.967 8.924 13.704 1.00 88.25 168 THR A O 1
ATOM 1353 N N . GLU A 1 169 ? 4.222 7.056 12.701 1.00 91.44 169 GLU A N 1
ATOM 1354 C CA . GLU A 1 169 ? 4.045 7.608 11.362 1.00 91.44 169 GLU A CA 1
ATOM 1355 C C . GLU A 1 169 ? 2.565 7.579 10.988 1.00 91.44 169 GLU A C 1
ATOM 1357 O O . GLU A 1 169 ? 1.825 6.663 11.348 1.00 91.44 169 GLU A O 1
ATOM 1362 N N . ILE A 1 170 ? 2.122 8.595 10.265 1.00 92.69 170 ILE A N 1
ATOM 1363 C CA . ILE A 1 170 ? 0.772 8.712 9.728 1.00 92.69 170 ILE A CA 1
ATOM 1364 C C . ILE A 1 170 ? 0.900 8.630 8.220 1.00 92.69 170 ILE A C 1
ATOM 1366 O O . ILE A 1 170 ? 1.628 9.427 7.638 1.00 92.69 170 ILE A O 1
ATOM 1370 N N . GLY A 1 171 ? 0.176 7.699 7.607 1.00 91.31 171 GLY A N 1
ATOM 1371 C CA . GLY A 1 171 ? 0.119 7.565 6.157 1.00 91.31 171 GLY A CA 1
ATOM 1372 C C . GLY A 1 171 ? -1.265 7.918 5.636 1.00 91.31 171 GLY A C 1
ATOM 1373 O O . GLY A 1 171 ? -2.267 7.404 6.143 1.00 91.31 171 GLY A O 1
ATOM 1374 N N . MET A 1 172 ? -1.313 8.761 4.610 1.00 92.25 172 MET A N 1
ATOM 1375 C CA . MET A 1 172 ? -2.501 9.007 3.798 1.00 92.25 172 MET A CA 1
ATOM 1376 C C . MET A 1 172 ? -2.191 8.601 2.364 1.00 92.25 172 MET A C 1
ATOM 1378 O O . MET A 1 172 ? -1.328 9.201 1.726 1.00 92.25 172 MET A O 1
ATOM 1382 N N . LYS A 1 173 ? -2.887 7.582 1.863 1.00 88.38 173 LYS A N 1
ATOM 1383 C CA . LYS A 1 173 ? -2.677 7.044 0.518 1.00 88.38 173 LYS A CA 1
ATOM 1384 C C . LYS A 1 173 ? -3.944 7.238 -0.307 1.00 88.38 173 LYS A C 1
ATOM 1386 O O . LYS A 1 173 ? -5.042 6.937 0.166 1.00 88.38 173 LYS A O 1
ATOM 1391 N N . GLY A 1 174 ? -3.784 7.767 -1.512 1.00 82.50 174 GLY A N 1
ATOM 1392 C CA . GLY A 1 174 ? -4.848 7.878 -2.501 1.00 82.50 174 GLY A CA 1
ATOM 1393 C C . GLY A 1 174 ? -5.104 6.564 -3.236 1.00 82.50 174 GLY A C 1
ATOM 1394 O O . GLY A 1 174 ? -4.361 5.594 -3.069 1.00 82.50 174 GLY A O 1
ATOM 1395 N N . ALA A 1 175 ? -6.131 6.581 -4.086 1.00 78.44 175 ALA A N 1
ATOM 1396 C CA . ALA A 1 175 ? -6.470 5.471 -4.968 1.00 78.44 175 ALA A CA 1
ATOM 1397 C C . ALA A 1 175 ? -5.285 5.041 -5.847 1.00 78.44 175 ALA A C 1
ATOM 1399 O O . ALA A 1 175 ? -4.506 5.878 -6.318 1.00 78.44 175 ALA A O 1
ATOM 1400 N N . ARG A 1 176 ? -5.165 3.730 -6.076 1.00 75.50 176 ARG A N 1
ATOM 1401 C CA . ARG A 1 176 ? -4.135 3.139 -6.933 1.00 75.50 176 ARG A CA 1
ATOM 1402 C C . ARG A 1 176 ? -4.505 3.282 -8.407 1.00 75.50 176 ARG A C 1
ATOM 1404 O O . ARG A 1 176 ? -5.594 2.898 -8.829 1.00 75.50 176 ARG A O 1
ATOM 1411 N N . PHE A 1 177 ? -3.545 3.728 -9.205 1.00 70.50 177 PHE A N 1
ATOM 1412 C CA . PHE A 1 177 ? -3.573 3.721 -10.664 1.00 70.50 177 PHE A CA 1
ATOM 1413 C C . PHE A 1 177 ? -2.672 2.594 -11.149 1.00 70.50 177 PHE A C 1
ATOM 1415 O O . PHE A 1 177 ? -1.492 2.554 -10.814 1.00 70.50 177 PHE A O 1
ATOM 1422 N N . ARG A 1 178 ? -3.228 1.623 -11.870 1.00 69.56 178 ARG A N 1
ATOM 1423 C CA . ARG A 1 178 ? -2.504 0.400 -12.233 1.00 69.56 178 ARG A CA 1
ATOM 1424 C C . ARG A 1 178 ? -1.990 0.469 -13.658 1.00 69.56 178 ARG A C 1
ATOM 1426 O O . ARG A 1 178 ? -2.731 0.852 -14.559 1.00 69.56 178 ARG A O 1
ATOM 1433 N N . THR A 1 179 ? -0.764 0.008 -13.857 1.00 61.88 179 T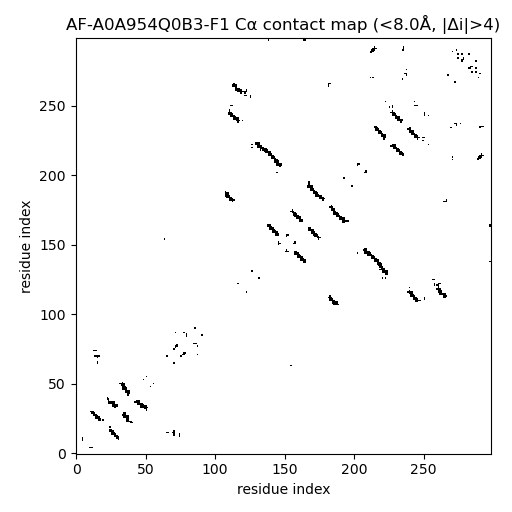HR A N 1
ATOM 1434 C CA . THR A 1 179 ? -0.239 -0.262 -15.194 1.00 61.88 179 THR A CA 1
ATOM 1435 C C . THR A 1 179 ? -0.803 -1.596 -15.714 1.00 61.88 179 THR A C 1
ATOM 1437 O O . THR A 1 179 ? -1.191 -2.466 -14.921 1.00 61.88 179 THR A O 1
ATOM 1440 N N . PRO A 1 180 ? -0.798 -1.831 -17.039 1.00 59.00 180 PRO A N 1
ATOM 1441 C CA . PRO A 1 180 ? -1.171 -3.129 -17.611 1.00 59.00 180 PRO A CA 1
ATOM 1442 C C . PRO A 1 180 ? -0.290 -4.296 -17.133 1.00 59.00 180 PRO A C 1
ATOM 1444 O O . PRO A 1 180 ? -0.715 -5.448 -17.149 1.00 59.00 180 PRO A O 1
ATOM 1447 N N . THR A 1 181 ? 0.938 -4.001 -16.704 1.00 62.16 181 THR A N 1
ATOM 1448 C CA . THR A 1 181 ? 1.950 -4.965 -16.247 1.00 62.16 181 THR A CA 1
ATOM 1449 C C . THR A 1 181 ? 1.891 -5.244 -14.738 1.00 62.16 181 THR A C 1
ATOM 1451 O O . THR A 1 181 ? 2.680 -6.038 -14.219 1.00 62.16 181 THR A O 1
ATOM 1454 N N . GLY A 1 182 ? 0.922 -4.662 -14.021 1.00 70.25 182 GLY A N 1
ATOM 1455 C CA . GLY A 1 182 ? 0.598 -4.992 -12.629 1.00 70.25 182 GLY A CA 1
ATOM 1456 C C . GLY A 1 182 ? 1.331 -4.170 -11.568 1.00 70.25 182 GLY A C 1
ATOM 1457 O O . GLY A 1 182 ? 1.076 -4.373 -10.380 1.00 70.25 182 GLY A O 1
ATOM 1458 N N . GLU A 1 183 ? 2.214 -3.248 -11.955 1.00 78.69 183 GLU A N 1
ATOM 1459 C CA . GLU A 1 183 ? 2.645 -2.166 -11.067 1.00 78.69 183 GLU A CA 1
ATOM 1460 C C . GLU A 1 183 ? 1.466 -1.241 -10.771 1.00 78.69 183 GLU A C 1
ATOM 1462 O O . GLU A 1 183 ? 0.451 -1.211 -11.479 1.00 78.69 183 GLU A O 1
ATOM 1467 N N . TYR A 1 184 ? 1.591 -0.462 -9.708 1.00 72.12 184 TYR A N 1
ATOM 1468 C CA . TYR A 1 184 ? 0.631 0.592 -9.457 1.00 72.12 184 TYR A CA 1
ATOM 1469 C C . TYR A 1 184 ? 1.288 1.811 -8.853 1.00 72.12 184 TYR A C 1
ATOM 1471 O O . TYR A 1 184 ? 2.265 1.699 -8.115 1.00 72.12 184 TYR A O 1
ATOM 1479 N N . SER A 1 185 ? 0.718 2.967 -9.167 1.00 73.19 185 SER A N 1
ATOM 1480 C CA . SER A 1 185 ? 1.101 4.236 -8.592 1.00 73.19 185 SER A CA 1
ATOM 1481 C C . SER A 1 185 ? -0.012 4.833 -7.752 1.00 73.19 185 SER A C 1
ATOM 1483 O O . SER A 1 185 ? -1.195 4.564 -7.969 1.00 73.19 185 SER A O 1
ATOM 1485 N N . ARG A 1 186 ? 0.346 5.631 -6.750 1.00 76.62 186 ARG A N 1
ATOM 1486 C CA . ARG A 1 186 ? -0.631 6.395 -5.966 1.00 76.62 186 ARG A CA 1
ATOM 1487 C C . ARG A 1 186 ? 0.013 7.598 -5.311 1.00 76.62 186 ARG A C 1
ATOM 1489 O O . ARG A 1 186 ? 1.211 7.604 -5.065 1.00 76.62 186 ARG A O 1
ATOM 1496 N N . VAL A 1 187 ? -0.824 8.570 -4.966 1.00 79.25 187 VAL A N 1
ATOM 1497 C CA . VAL A 1 187 ? -0.439 9.640 -4.046 1.00 79.25 187 VAL A CA 1
ATOM 1498 C C . VAL A 1 187 ? -0.236 9.061 -2.647 1.00 79.25 187 VAL A C 1
ATOM 1500 O O . VAL A 1 187 ? -1.144 8.422 -2.121 1.00 79.25 187 VAL A O 1
ATOM 1503 N N . GLU A 1 188 ? 0.908 9.322 -2.033 1.00 85.12 188 GLU A N 1
ATOM 1504 C CA . GLU A 1 188 ? 1.239 8.946 -0.667 1.00 85.12 188 GLU A CA 1
ATOM 1505 C C . GLU A 1 188 ? 1.807 10.156 0.087 1.00 85.12 188 GLU A C 1
ATOM 1507 O O . GLU A 1 188 ? 2.666 10.891 -0.398 1.00 85.12 188 GLU A O 1
ATOM 1512 N N . LEU A 1 189 ? 1.254 10.410 1.273 1.00 83.88 189 LEU A N 1
ATOM 1513 C CA . LEU A 1 189 ? 1.734 11.424 2.200 1.00 83.88 189 LEU A CA 1
ATOM 1514 C C . LEU A 1 189 ? 2.044 10.754 3.532 1.00 83.88 189 LEU A C 1
ATOM 1516 O O . LEU A 1 189 ? 1.148 10.177 4.157 1.00 83.88 189 LEU A O 1
ATOM 1520 N N . GLU A 1 190 ? 3.289 10.884 3.980 1.00 86.31 190 GLU A N 1
ATOM 1521 C CA . GLU A 1 190 ? 3.744 10.350 5.257 1.00 86.31 190 GLU A CA 1
ATOM 1522 C C . GLU A 1 190 ? 4.228 11.456 6.195 1.00 86.31 190 GLU A C 1
ATOM 1524 O O . GLU A 1 190 ? 4.949 12.377 5.805 1.00 86.31 190 GLU A O 1
ATOM 1529 N N . PHE A 1 191 ? 3.817 11.366 7.460 1.00 85.06 191 PHE A N 1
ATOM 1530 C CA . PHE A 1 191 ? 4.154 12.343 8.492 1.00 85.06 191 PHE A CA 1
ATOM 1531 C C . PHE A 1 191 ? 4.559 11.644 9.782 1.00 85.06 191 PHE A C 1
ATOM 1533 O O . PHE A 1 191 ? 3.848 10.766 10.268 1.00 85.06 191 PHE A O 1
ATOM 1540 N N . THR A 1 192 ? 5.648 12.084 10.407 1.00 88.12 192 THR A N 1
ATOM 1541 C CA . THR A 1 192 ? 5.983 11.652 11.768 1.00 88.12 192 THR A CA 1
ATOM 1542 C C . THR A 1 192 ? 5.161 12.438 12.785 1.00 88.12 192 THR A C 1
ATOM 1544 O O . THR A 1 192 ? 5.098 13.668 12.743 1.00 88.12 192 THR A O 1
ATOM 1547 N N . ALA A 1 193 ? 4.557 11.735 13.738 1.00 85.50 193 ALA A N 1
ATOM 1548 C CA . ALA A 1 193 ? 3.802 12.330 14.828 1.00 85.50 193 ALA A CA 1
ATOM 1549 C C . ALA A 1 193 ? 4.580 12.283 16.145 1.00 85.50 193 ALA A C 1
ATOM 1551 O O . ALA A 1 193 ? 5.152 11.259 16.511 1.00 85.50 193 ALA A O 1
ATOM 1552 N N . ALA A 1 194 ? 4.527 13.377 16.908 1.00 80.81 194 ALA A N 1
ATOM 1553 C CA . ALA A 1 194 ? 5.138 13.445 18.236 1.00 80.81 194 ALA A CA 1
ATOM 1554 C C . ALA A 1 194 ? 4.358 12.655 19.306 1.00 80.81 194 ALA A C 1
ATOM 1556 O O . ALA A 1 194 ? 4.929 12.260 20.320 1.00 80.81 194 ALA A O 1
ATOM 1557 N N . SER A 1 195 ? 3.052 12.435 19.109 1.00 85.06 195 SER A N 1
ATOM 1558 C CA . SER A 1 195 ? 2.197 11.716 20.057 1.00 85.06 195 SER A CA 1
ATOM 1559 C C . SER A 1 195 ? 1.183 10.836 19.334 1.00 85.06 195 SER A C 1
ATOM 1561 O O . SER A 1 195 ? 0.247 11.334 18.715 1.00 85.06 195 SER A O 1
ATOM 1563 N N . GLU A 1 196 ? 1.334 9.518 19.479 1.00 85.25 196 GLU A N 1
ATOM 1564 C CA . GLU A 1 196 ? 0.389 8.520 18.960 1.00 85.25 196 GLU A CA 1
ATOM 1565 C C . GLU A 1 196 ? -1.041 8.782 19.455 1.00 85.25 196 GLU A C 1
ATOM 1567 O O . GLU A 1 196 ? -1.993 8.786 18.674 1.00 85.25 196 GLU A O 1
ATOM 1572 N N . G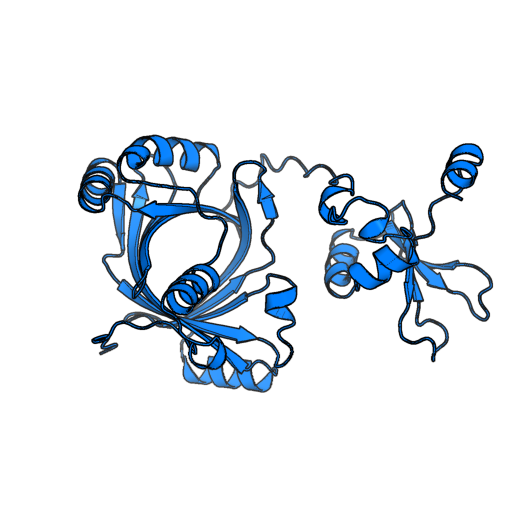LN A 1 197 ? -1.192 9.045 20.755 1.00 87.38 197 GLN A N 1
ATOM 1573 C CA . GLN A 1 197 ? -2.500 9.213 21.380 1.00 87.38 197 GLN A CA 1
ATOM 1574 C C . GLN A 1 197 ? -3.246 10.433 20.828 1.00 87.38 197 GLN A C 1
ATOM 1576 O O . GLN A 1 197 ? -4.422 10.323 20.491 1.00 87.38 197 GLN A O 1
ATOM 1581 N N . GLN A 1 198 ? -2.558 11.567 20.660 1.00 88.38 198 GLN A N 1
ATOM 1582 C CA . GLN A 1 198 ? -3.178 12.777 20.110 1.00 88.38 198 GLN A CA 1
ATOM 1583 C C . GLN A 1 198 ? -3.683 12.562 18.682 1.00 88.38 198 GLN A C 1
ATOM 1585 O O . GLN A 1 198 ? -4.775 13.012 18.342 1.00 88.38 198 GLN A O 1
ATOM 1590 N N . VAL A 1 199 ? -2.920 11.843 17.853 1.00 89.19 199 VAL A N 1
ATOM 1591 C CA . VAL A 1 199 ? -3.337 11.526 16.481 1.00 89.19 199 VAL A CA 1
ATOM 1592 C C . VAL A 1 199 ? -4.570 10.632 16.490 1.00 89.19 199 VAL A C 1
ATOM 1594 O O . VAL A 1 199 ? -5.524 10.904 15.766 1.00 89.19 199 VAL A O 1
ATOM 1597 N N . ARG A 1 200 ? -4.584 9.590 17.329 1.00 90.50 200 ARG A N 1
ATOM 1598 C CA . ARG A 1 200 ? -5.738 8.687 17.458 1.00 90.50 200 ARG A CA 1
ATOM 1599 C C . ARG A 1 200 ? -6.995 9.427 17.892 1.00 90.50 200 ARG A C 1
ATOM 1601 O O . ARG A 1 200 ? -8.061 9.195 17.323 1.00 90.50 200 ARG A O 1
ATOM 1608 N N . ASP A 1 201 ? -6.870 10.315 18.872 1.00 88.62 201 ASP A N 1
ATOM 1609 C CA . ASP A 1 201 ? -7.994 11.113 19.355 1.00 88.62 201 ASP A CA 1
ATOM 1610 C C . ASP A 1 201 ? -8.499 12.061 18.263 1.00 88.62 201 ASP A C 1
ATOM 1612 O O . ASP A 1 201 ? -9.707 12.155 18.049 1.00 88.62 201 ASP A O 1
ATOM 1616 N N . GLN A 1 202 ? -7.594 12.680 17.498 1.00 90.31 202 GLN A N 1
ATOM 1617 C CA . GLN A 1 202 ? -7.966 13.524 16.365 1.00 90.31 202 GLN A CA 1
ATOM 1618 C C . GLN A 1 202 ? -8.687 12.731 15.269 1.00 90.31 202 GLN A C 1
ATOM 1620 O O . GLN A 1 202 ? -9.754 13.151 14.834 1.00 90.31 202 GLN A O 1
ATOM 1625 N N . ILE A 1 203 ? -8.154 11.578 14.856 1.00 91.31 203 ILE A N 1
ATOM 1626 C CA . ILE A 1 203 ? -8.774 10.694 13.854 1.00 91.31 203 ILE A CA 1
ATOM 1627 C C . ILE A 1 203 ? -10.188 10.290 14.292 1.00 91.31 203 ILE A C 1
ATOM 1629 O O . ILE A 1 203 ? -11.132 10.406 13.510 1.00 91.31 203 ILE A O 1
ATOM 1633 N N . ARG A 1 204 ? -10.359 9.906 15.565 1.00 90.75 204 ARG A N 1
ATOM 1634 C CA . ARG A 1 204 ? -11.671 9.546 16.117 1.00 90.75 204 ARG A CA 1
ATOM 1635 C C . ARG A 1 204 ? -12.642 10.726 16.121 1.00 90.75 204 ARG A C 1
ATOM 1637 O O . ARG A 1 204 ? -13.803 10.554 15.762 1.00 90.75 204 ARG A O 1
ATOM 1644 N N . MET A 1 205 ? -12.189 11.924 16.497 1.00 90.38 205 MET A N 1
ATOM 1645 C CA . MET A 1 205 ? -13.025 13.134 16.464 1.00 90.38 205 MET A CA 1
ATOM 1646 C C . MET A 1 205 ? -13.467 13.516 15.045 1.00 90.38 205 MET A C 1
ATOM 1648 O O . MET A 1 205 ? -14.516 14.134 14.895 1.00 90.38 205 MET A O 1
ATOM 1652 N N . GLN A 1 206 ? -12.707 13.132 14.015 1.00 90.94 206 GLN A N 1
ATOM 1653 C CA . GLN A 1 206 ? -13.091 1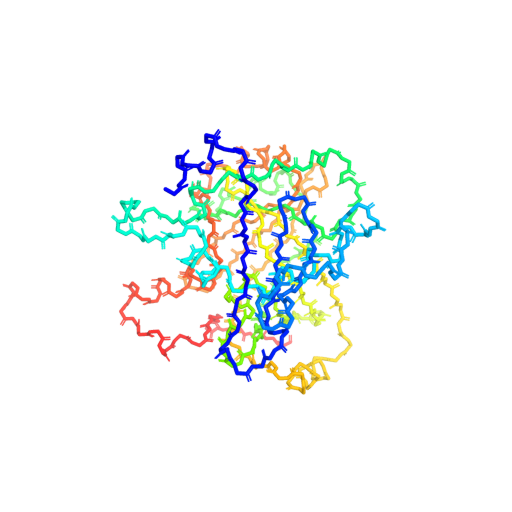3.305 12.609 1.00 90.94 206 GLN A CA 1
ATOM 1654 C C . GLN A 1 206 ? -14.022 12.192 12.087 1.00 90.94 206 GLN A C 1
ATOM 1656 O O . GLN A 1 206 ? -14.345 12.176 10.904 1.00 90.94 206 GLN A O 1
ATOM 1661 N N . GLY A 1 207 ? -14.474 11.273 12.949 1.00 90.00 207 GLY A N 1
ATOM 1662 C CA . GLY A 1 207 ? -15.443 10.232 12.592 1.00 90.00 207 GLY A CA 1
ATOM 1663 C C . GLY A 1 207 ? -14.838 8.970 11.975 1.00 90.00 207 GLY A C 1
ATOM 1664 O O . GLY A 1 207 ? -15.582 8.162 11.425 1.00 90.00 207 GLY A O 1
ATOM 1665 N N . LEU A 1 208 ? -13.519 8.781 12.071 1.00 94.19 208 LEU A N 1
ATOM 1666 C CA . LEU A 1 208 ? -12.856 7.556 11.625 1.00 94.19 208 LEU A CA 1
ATOM 1667 C C . LEU A 1 208 ? -12.627 6.595 12.803 1.00 94.19 208 LEU A C 1
ATOM 1669 O O . LEU A 1 208 ? -12.205 6.994 13.891 1.00 94.19 208 LEU A O 1
ATOM 1673 N N . GLU A 1 209 ? -12.853 5.307 12.578 1.00 94.31 209 GLU A N 1
ATOM 1674 C CA . GLU A 1 209 ? -12.614 4.223 13.530 1.00 94.31 209 GLU A CA 1
ATOM 1675 C C . GLU A 1 209 ? -11.535 3.264 13.030 1.00 94.31 209 GLU A C 1
ATOM 1677 O O . GLU A 1 209 ? -11.277 3.167 11.832 1.00 94.31 209 GLU A O 1
ATOM 1682 N N . ARG A 1 210 ? -10.886 2.540 13.951 1.00 94.81 210 ARG A N 1
ATOM 1683 C CA . ARG A 1 210 ? -9.918 1.507 13.571 1.00 94.81 210 ARG A CA 1
ATOM 1684 C C . ARG A 1 210 ? -10.667 0.345 12.934 1.00 94.81 210 ARG A C 1
ATOM 1686 O O . ARG A 1 210 ? -11.446 -0.333 13.598 1.00 94.81 210 ARG A O 1
ATOM 1693 N N . THR A 1 211 ? -10.355 0.074 11.681 1.00 92.88 211 THR A N 1
ATOM 1694 C CA . THR A 1 211 ? -11.051 -0.912 10.861 1.00 92.88 211 THR A CA 1
ATOM 1695 C C . THR A 1 211 ? -10.291 -2.210 10.677 1.00 92.88 211 THR A C 1
ATOM 1697 O O . THR A 1 211 ? -10.907 -3.247 10.428 1.00 92.88 211 THR A O 1
ATOM 1700 N N . TRP A 1 212 ? -8.966 -2.143 10.769 1.00 92.38 212 TRP A N 1
ATOM 1701 C CA . TRP A 1 212 ? -8.054 -3.256 10.555 1.00 92.38 212 TRP A CA 1
ATOM 1702 C C . TRP A 1 212 ? -6.698 -2.957 11.202 1.00 92.38 212 TRP A C 1
ATOM 1704 O O . TRP A 1 212 ? -6.359 -1.796 11.445 1.00 92.38 212 TRP A O 1
ATOM 1714 N N . PHE A 1 213 ? -5.910 -3.991 11.485 1.00 94.19 213 PHE A N 1
ATOM 1715 C CA . PHE A 1 213 ? -4.496 -3.827 11.813 1.00 94.19 213 PHE A CA 1
ATOM 1716 C C . PHE A 1 213 ? -3.666 -5.005 11.323 1.00 94.19 213 PHE A C 1
ATOM 1718 O O . PHE A 1 213 ? -4.171 -6.119 11.193 1.00 94.19 213 PHE A O 1
ATOM 1725 N N . PHE A 1 214 ? -2.376 -4.781 11.107 1.00 93.81 214 PHE A N 1
ATOM 1726 C CA . PHE A 1 214 ? -1.437 -5.884 11.001 1.00 93.81 214 PHE A CA 1
ATOM 1727 C C . PHE A 1 214 ? -0.031 -5.514 11.466 1.00 93.81 214 PHE A C 1
ATOM 1729 O O . PHE A 1 214 ? 0.350 -4.345 11.488 1.00 93.81 214 PHE A O 1
ATOM 1736 N N . GLU A 1 215 ? 0.741 -6.529 11.829 1.00 95.19 215 GLU A N 1
ATOM 1737 C CA . GLU A 1 215 ? 2.169 -6.414 12.089 1.00 95.19 215 GLU A CA 1
ATOM 1738 C C . GLU A 1 215 ? 2.984 -6.941 10.917 1.00 95.19 215 GLU A C 1
ATOM 1740 O O . GLU A 1 215 ? 2.578 -7.879 10.231 1.00 95.19 215 GLU A O 1
ATOM 1745 N N . LYS A 1 216 ? 4.169 -6.367 10.727 1.00 95.31 216 LYS A N 1
ATOM 1746 C CA . LYS A 1 216 ? 5.174 -6.882 9.804 1.00 95.31 216 LYS A CA 1
ATOM 1747 C C . LYS A 1 216 ? 6.581 -6.644 10.313 1.00 95.31 216 LYS A C 1
ATOM 1749 O O . LYS A 1 216 ? 6.817 -5.686 11.048 1.00 95.31 216 LYS A O 1
ATOM 1754 N N . ARG A 1 217 ? 7.520 -7.489 9.897 1.00 95.75 217 ARG A N 1
ATOM 1755 C CA . ARG A 1 217 ? 8.952 -7.189 10.012 1.00 95.75 217 ARG A CA 1
ATOM 1756 C C . ARG A 1 217 ? 9.451 -6.751 8.648 1.00 95.75 217 ARG A C 1
ATOM 1758 O O . ARG A 1 217 ? 9.281 -7.496 7.690 1.00 95.75 217 ARG A O 1
ATOM 1765 N N . ARG A 1 218 ? 10.008 -5.545 8.565 1.00 96.25 218 ARG A N 1
ATOM 1766 C CA . ARG A 1 218 ? 10.500 -4.953 7.318 1.00 96.25 218 ARG A CA 1
ATOM 1767 C C . ARG A 1 218 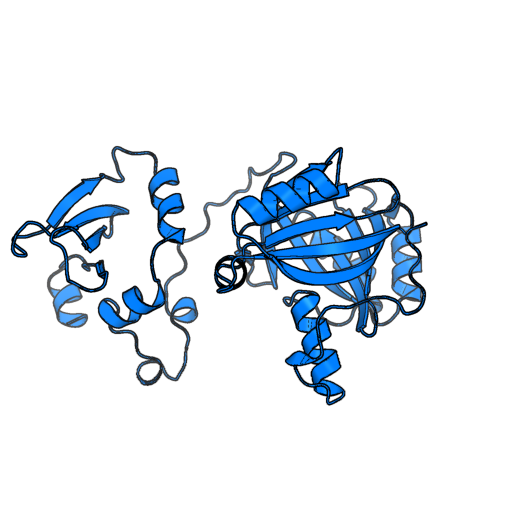? 11.988 -4.675 7.435 1.00 96.25 218 ARG A C 1
ATOM 1769 O O . ARG A 1 218 ? 12.401 -4.010 8.381 1.00 96.25 218 ARG A O 1
ATOM 1776 N N . THR A 1 219 ? 12.761 -5.136 6.462 1.00 96.25 219 THR A N 1
ATOM 1777 C CA . THR A 1 219 ? 14.122 -4.645 6.205 1.00 96.25 219 THR A CA 1
ATOM 1778 C C . THR A 1 219 ? 14.098 -3.824 4.926 1.00 96.25 219 THR A C 1
ATOM 1780 O O . THR A 1 219 ? 13.490 -4.243 3.939 1.00 96.25 219 THR A O 1
ATOM 1783 N N . GLU A 1 220 ? 14.743 -2.662 4.947 1.00 96.00 220 GLU A N 1
ATOM 1784 C CA . GLU A 1 220 ? 14.814 -1.761 3.800 1.00 96.00 220 GLU A CA 1
ATOM 1785 C C . GLU A 1 220 ? 16.210 -1.783 3.188 1.00 96.00 220 GLU A C 1
ATOM 1787 O O . GLU A 1 220 ? 17.230 -1.760 3.889 1.00 96.00 220 GLU A O 1
ATOM 1792 N N . PHE A 1 221 ? 16.238 -1.819 1.864 1.00 96.81 221 PHE A N 1
ATOM 1793 C CA . PHE A 1 221 ? 17.443 -1.803 1.067 1.00 96.81 221 PHE A CA 1
ATOM 1794 C C . PHE A 1 221 ? 17.336 -0.712 0.006 1.00 96.81 221 PHE A C 1
ATOM 1796 O O . PHE A 1 221 ? 16.280 -0.520 -0.589 1.00 96.81 221 PHE A O 1
ATOM 1803 N N . ARG A 1 222 ? 18.458 -0.064 -0.298 1.00 96.38 222 ARG A N 1
ATOM 1804 C CA . ARG A 1 222 ? 18.620 0.730 -1.517 1.00 96.38 222 ARG A CA 1
ATOM 1805 C C . ARG A 1 222 ? 19.399 -0.083 -2.529 1.00 96.38 222 ARG A C 1
ATOM 1807 O O . ARG A 1 222 ? 20.500 -0.550 -2.217 1.00 96.38 222 ARG A O 1
ATOM 1814 N N . TRP A 1 223 ? 18.834 -0.265 -3.716 1.00 95.19 223 TRP A N 1
ATOM 1815 C CA . TRP A 1 223 ? 19.509 -1.012 -4.767 1.00 95.19 223 TRP A CA 1
ATOM 1816 C C . TRP A 1 223 ? 20.722 -0.232 -5.280 1.00 95.19 223 TRP A C 1
ATOM 1818 O O . TRP A 1 223 ? 20.650 0.982 -5.479 1.00 95.19 223 TRP A O 1
ATOM 1828 N N . SER A 1 224 ? 21.862 -0.909 -5.434 1.00 89.62 224 SER A N 1
ATOM 1829 C CA . SER A 1 224 ? 23.109 -0.262 -5.842 1.00 89.62 224 SER A CA 1
ATOM 1830 C C . SER A 1 224 ? 22.948 0.431 -7.196 1.00 89.62 224 SER A C 1
ATOM 1832 O O . SER A 1 224 ? 22.269 -0.076 -8.083 1.00 89.62 224 SER A O 1
ATOM 1834 N N . ASP A 1 225 ? 23.577 1.599 -7.336 1.00 85.31 225 ASP A N 1
ATOM 1835 C CA . ASP A 1 225 ? 23.600 2.401 -8.568 1.00 85.31 225 ASP A CA 1
ATOM 1836 C C . ASP A 1 225 ? 22.232 2.933 -9.048 1.00 85.31 225 ASP A C 1
ATOM 1838 O O . ASP A 1 225 ? 22.118 3.406 -10.178 1.00 85.31 225 ASP A O 1
ATOM 1842 N N . THR A 1 226 ? 21.206 2.908 -8.188 1.00 89.75 226 THR A N 1
ATOM 1843 C CA . THR A 1 226 ? 19.859 3.441 -8.466 1.00 89.75 226 THR A CA 1
ATOM 1844 C C . THR A 1 226 ? 19.276 4.158 -7.244 1.00 89.75 226 THR A C 1
ATOM 1846 O O . THR A 1 226 ? 19.785 3.999 -6.131 1.00 89.75 226 THR A O 1
ATOM 1849 N N . ASP A 1 227 ? 18.186 4.906 -7.436 1.00 86.81 227 ASP A N 1
ATOM 1850 C CA . ASP A 1 227 ? 17.423 5.504 -6.328 1.00 86.81 227 ASP A CA 1
ATOM 1851 C C . ASP A 1 227 ? 16.281 4.592 -5.841 1.00 86.81 227 ASP A C 1
ATOM 1853 O O . ASP A 1 227 ? 15.559 4.944 -4.907 1.00 86.81 227 ASP A O 1
ATOM 1857 N N . ALA A 1 228 ? 16.140 3.401 -6.432 1.00 93.38 228 ALA A N 1
ATOM 1858 C CA . ALA A 1 228 ? 15.097 2.447 -6.095 1.00 93.38 228 ALA A CA 1
ATOM 1859 C C . ALA A 1 228 ? 15.275 1.825 -4.700 1.00 93.38 228 ALA A C 1
ATOM 1861 O O . ALA A 1 228 ? 16.370 1.417 -4.279 1.00 93.38 228 ALA A O 1
ATOM 1862 N N . SER A 1 229 ? 14.147 1.693 -4.010 1.00 95.56 229 SER A N 1
ATOM 1863 C CA . SER A 1 229 ? 14.034 1.066 -2.698 1.00 95.56 229 SER A CA 1
ATOM 1864 C C . SER A 1 229 ? 13.468 -0.341 -2.839 1.00 95.56 229 SER A C 1
ATOM 1866 O O . SER A 1 229 ? 12.542 -0.594 -3.609 1.00 95.56 229 SER A O 1
ATOM 1868 N N . VAL A 1 230 ? 14.015 -1.274 -2.068 1.00 97.06 230 VAL A N 1
ATOM 1869 C CA . VAL A 1 230 ? 13.529 -2.649 -1.981 1.00 97.06 230 VAL A CA 1
ATOM 1870 C C . VAL A 1 230 ? 13.213 -2.962 -0.530 1.00 97.06 230 VAL A C 1
ATOM 1872 O O . VAL A 1 230 ? 14.041 -2.765 0.358 1.00 97.06 230 VAL A O 1
ATOM 1875 N N . PHE A 1 231 ? 12.024 -3.495 -0.283 1.00 97.31 231 PHE A N 1
ATOM 1876 C CA . PHE A 1 231 ? 11.562 -3.861 1.047 1.00 97.31 231 PHE A CA 1
ATOM 1877 C C . PHE A 1 231 ? 11.358 -5.362 1.124 1.00 97.31 231 PHE A C 1
ATOM 1879 O O . PHE A 1 231 ? 10.607 -5.934 0.335 1.00 97.31 231 PHE A O 1
ATOM 1886 N N . LEU A 1 232 ? 11.999 -5.994 2.102 1.00 97.88 232 LEU A N 1
ATOM 1887 C CA . LEU A 1 232 ? 11.752 -7.386 2.444 1.00 97.88 232 LEU A CA 1
ATOM 1888 C C . LEU A 1 232 ? 10.809 -7.436 3.643 1.00 97.88 232 LEU A C 1
ATOM 1890 O O . LEU A 1 232 ? 11.204 -7.083 4.755 1.00 97.88 232 LEU A O 1
ATOM 1894 N N . ASP A 1 233 ? 9.584 -7.895 3.403 1.00 97.19 233 ASP A N 1
ATOM 1895 C CA . ASP A 1 233 ? 8.517 -7.952 4.396 1.00 97.19 233 ASP A CA 1
ATOM 1896 C C . ASP A 1 233 ? 8.252 -9.391 4.838 1.00 97.19 233 ASP A C 1
ATOM 1898 O O . ASP A 1 233 ? 7.985 -10.268 4.019 1.00 97.19 233 ASP A O 1
ATOM 1902 N N . GLU A 1 234 ? 8.252 -9.631 6.146 1.00 96.69 234 GLU A N 1
ATOM 1903 C CA . GLU A 1 234 ? 7.648 -10.809 6.766 1.00 96.69 234 GLU A CA 1
ATOM 1904 C C . GLU A 1 234 ? 6.277 -10.432 7.326 1.00 96.69 234 GLU A C 1
ATOM 1906 O O . GLU A 1 234 ? 6.171 -9.548 8.183 1.00 96.69 234 GLU A O 1
ATOM 1911 N N . ILE A 1 235 ? 5.236 -11.134 6.883 1.00 95.00 235 ILE A N 1
ATOM 1912 C CA . ILE A 1 235 ? 3.871 -10.967 7.381 1.00 95.00 235 ILE A CA 1
ATOM 1913 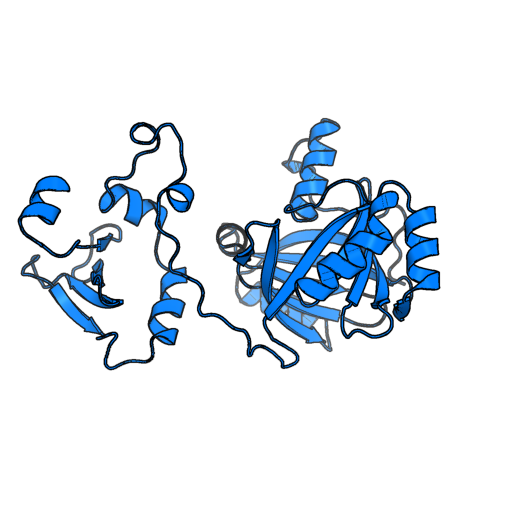C C . ILE A 1 235 ? 3.463 -12.225 8.169 1.00 95.00 235 ILE A C 1
ATOM 1915 O O . ILE A 1 235 ? 3.691 -13.342 7.683 1.00 95.00 235 ILE A O 1
ATOM 1919 N N . PRO A 1 236 ? 2.832 -12.086 9.354 1.00 92.69 236 PRO A N 1
ATOM 1920 C CA . PRO A 1 236 ? 2.371 -13.214 10.153 1.00 92.69 236 PRO A CA 1
ATOM 1921 C C . PRO A 1 236 ? 1.543 -14.202 9.332 1.00 92.69 236 PRO A C 1
ATOM 1923 O O . PRO A 1 236 ? 0.668 -13.801 8.568 1.00 92.69 236 PRO A O 1
ATOM 1926 N N . GLU A 1 237 ? 1.817 -15.496 9.507 1.00 90.38 237 GLU A N 1
ATOM 1927 C CA . GLU A 1 237 ? 1.087 -16.636 8.921 1.00 90.38 237 GLU A CA 1
ATOM 1928 C C . GLU A 1 237 ? 1.102 -16.759 7.391 1.00 90.38 237 GLU A C 1
ATOM 1930 O O . GLU A 1 237 ? 0.841 -17.846 6.877 1.00 90.38 237 GLU A O 1
ATOM 1935 N N . ILE A 1 238 ? 1.407 -15.686 6.659 1.00 92.50 238 ILE A N 1
ATOM 1936 C CA . ILE A 1 238 ? 1.428 -15.683 5.195 1.00 92.50 238 ILE A CA 1
ATOM 1937 C C . ILE A 1 238 ? 2.842 -15.556 4.623 1.00 92.50 238 ILE A C 1
ATOM 1939 O O . ILE A 1 238 ? 3.006 -15.755 3.426 1.00 92.50 238 ILE A O 1
ATOM 1943 N N . GLY A 1 239 ? 3.876 -15.314 5.437 1.00 94.31 239 GLY A N 1
ATOM 1944 C CA . GLY A 1 239 ? 5.292 -15.455 5.067 1.00 94.31 239 GLY A CA 1
ATOM 1945 C C . GLY A 1 239 ? 5.916 -14.209 4.432 1.00 94.31 239 GLY A C 1
ATOM 1946 O O . GLY A 1 239 ? 5.510 -13.090 4.731 1.00 94.31 239 GLY A O 1
ATOM 1947 N N . TYR A 1 240 ? 6.908 -14.409 3.556 1.00 97.06 240 TYR A N 1
ATOM 1948 C CA . TYR A 1 240 ? 7.754 -13.330 3.027 1.00 97.06 240 TYR A CA 1
ATOM 1949 C C . TYR A 1 240 ? 7.269 -12.738 1.697 1.00 97.06 240 TYR A C 1
ATOM 1951 O O . TYR A 1 240 ? 6.688 -13.449 0.863 1.00 97.06 240 TYR A O 1
ATOM 1959 N N . PHE A 1 241 ? 7.536 -11.448 1.507 1.00 97.62 241 PHE A N 1
ATOM 1960 C CA . PHE A 1 241 ? 7.223 -10.659 0.318 1.00 97.62 241 PHE A CA 1
ATOM 1961 C C . PHE A 1 241 ? 8.351 -9.674 0.020 1.00 97.62 241 PHE A C 1
ATOM 1963 O O . PHE A 1 241 ? 9.072 -9.258 0.925 1.00 97.62 241 PHE A O 1
ATOM 1970 N N . VAL A 1 242 ? 8.475 -9.297 -1.249 1.00 97.88 242 VAL A N 1
ATOM 1971 C CA . VAL A 1 242 ? 9.351 -8.209 -1.688 1.00 97.88 242 VAL A CA 1
ATOM 1972 C C . VAL A 1 242 ? 8.493 -7.117 -2.310 1.00 97.88 242 VAL A C 1
ATOM 1974 O O . VAL A 1 242 ? 7.687 -7.409 -3.191 1.00 97.88 242 VAL A O 1
ATOM 1977 N N . GLU A 1 243 ? 8.666 -5.879 -1.859 1.00 97.06 243 GLU A N 1
ATOM 1978 C CA . GLU A 1 243 ? 8.170 -4.683 -2.546 1.00 97.06 243 GLU A CA 1
ATOM 1979 C C . GLU A 1 243 ? 9.356 -3.948 -3.174 1.00 97.06 243 GLU A C 1
ATOM 1981 O O . GLU A 1 243 ? 10.408 -3.830 -2.548 1.00 97.06 243 GLU A O 1
ATOM 1986 N N . ILE A 1 244 ? 9.199 -3.491 -4.413 1.00 96.31 244 ILE A N 1
ATOM 1987 C CA . ILE A 1 244 ? 10.183 -2.680 -5.132 1.00 96.31 244 ILE A CA 1
ATOM 1988 C C . ILE A 1 244 ? 9.501 -1.361 -5.478 1.00 96.31 244 ILE A C 1
ATOM 1990 O O . ILE A 1 244 ? 8.455 -1.373 -6.128 1.00 96.31 244 ILE A O 1
ATOM 1994 N N . GLU A 1 245 ? 10.093 -0.256 -5.043 1.00 93.50 245 GLU A N 1
ATOM 1995 C CA . GLU A 1 245 ? 9.639 1.109 -5.302 1.00 93.50 245 GLU A CA 1
ATOM 1996 C C . GLU A 1 245 ? 10.693 1.843 -6.131 1.00 93.50 245 GLU A C 1
ATOM 1998 O O . GLU A 1 245 ? 11.866 1.900 -5.756 1.00 93.50 245 GLU A O 1
ATOM 2003 N N . GLY A 1 246 ? 10.280 2.393 -7.270 1.00 89.50 246 GLY A N 1
ATOM 2004 C CA . GLY A 1 246 ? 11.172 3.060 -8.214 1.00 89.50 246 GLY A CA 1
ATOM 2005 C C . GLY A 1 246 ? 10.496 3.301 -9.558 1.00 89.50 246 GLY A C 1
ATOM 2006 O O . GLY A 1 246 ? 9.297 3.073 -9.723 1.00 89.50 246 GLY A O 1
ATOM 2007 N N . SER A 1 247 ? 11.264 3.761 -10.540 1.00 86.56 247 SER A N 1
ATOM 2008 C CA . SER A 1 247 ? 10.801 3.819 -11.928 1.00 86.56 247 SER A CA 1
ATOM 2009 C C . SER A 1 247 ? 10.520 2.417 -12.485 1.00 86.56 247 SER A C 1
ATOM 2011 O O . SER A 1 247 ? 10.999 1.408 -11.965 1.00 86.56 247 SER A O 1
ATOM 2013 N N . LEU A 1 248 ? 9.747 2.343 -13.571 1.00 84.31 248 LEU A N 1
ATOM 2014 C CA . LEU A 1 248 ? 9.392 1.066 -14.195 1.00 84.31 248 LEU A CA 1
ATOM 2015 C C . LEU A 1 248 ? 10.637 0.273 -14.637 1.00 84.31 248 LEU A C 1
ATOM 2017 O O . LEU A 1 248 ? 10.720 -0.928 -14.388 1.00 84.31 248 LEU A O 1
ATOM 2021 N N . ASP A 1 249 ? 11.623 0.964 -15.216 1.00 87.31 249 ASP A N 1
ATOM 2022 C CA . ASP A 1 249 ? 12.886 0.364 -15.658 1.00 87.31 249 ASP A CA 1
ATOM 2023 C C . ASP A 1 249 ? 13.699 -0.189 -14.477 1.00 87.31 249 ASP A C 1
ATOM 2025 O O . ASP A 1 249 ? 14.237 -1.297 -14.555 1.00 87.31 249 ASP A O 1
ATOM 2029 N N . GLU A 1 250 ? 13.758 0.545 -13.359 1.00 92.31 250 GLU A N 1
ATOM 2030 C CA . GLU A 1 250 ? 14.415 0.078 -12.133 1.00 92.31 250 GLU A CA 1
ATOM 2031 C C . GLU A 1 250 ? 13.702 -1.151 -11.558 1.00 92.31 250 GLU A C 1
ATOM 2033 O O . GLU A 1 250 ? 14.361 -2.135 -11.220 1.00 92.31 250 GLU A O 1
ATOM 2038 N N . ILE A 1 251 ? 12.365 -1.138 -11.504 1.00 92.12 251 ILE A N 1
ATOM 2039 C CA . ILE A 1 251 ? 11.568 -2.272 -11.020 1.00 92.12 251 ILE A CA 1
ATOM 2040 C C . ILE A 1 251 ? 11.858 -3.527 -11.846 1.00 92.12 251 ILE A C 1
ATOM 2042 O O . ILE A 1 251 ? 12.152 -4.576 -11.270 1.00 92.12 251 ILE A O 1
ATOM 2046 N N . HIS A 1 252 ? 11.811 -3.436 -13.178 1.00 91.75 252 HIS A N 1
ATOM 2047 C CA . HIS A 1 252 ? 12.056 -4.588 -14.056 1.00 91.75 252 HIS A CA 1
ATOM 2048 C C . HIS A 1 252 ? 13.499 -5.085 -13.958 1.00 91.75 252 HIS A C 1
ATOM 2050 O O . HIS A 1 252 ? 13.738 -6.294 -13.948 1.00 91.75 252 HIS A O 1
ATOM 2056 N N . MET A 1 253 ? 14.468 -4.177 -13.840 1.00 94.50 253 MET A N 1
ATOM 2057 C CA . MET A 1 253 ? 15.872 -4.541 -13.650 1.00 94.50 253 MET A CA 1
ATOM 2058 C C . MET A 1 253 ? 16.092 -5.284 -12.324 1.00 94.50 253 MET A C 1
ATOM 2060 O O . MET A 1 253 ? 16.748 -6.330 -12.302 1.00 94.50 253 MET A O 1
ATOM 2064 N N . ILE A 1 254 ? 15.520 -4.798 -11.222 1.00 95.69 254 ILE A N 1
ATOM 2065 C CA . ILE A 1 254 ? 15.642 -5.436 -9.903 1.00 95.69 254 ILE A CA 1
ATOM 2066 C C . ILE A 1 254 ? 14.914 -6.785 -9.894 1.00 95.69 254 ILE A C 1
ATOM 2068 O O . ILE A 1 254 ? 15.452 -7.778 -9.398 1.00 95.69 254 ILE A O 1
ATOM 2072 N N . GLU A 1 255 ? 13.723 -6.855 -10.492 1.00 94.19 255 GLU A N 1
ATOM 2073 C CA . GLU A 1 255 ? 12.948 -8.091 -10.625 1.00 94.19 255 GLU A CA 1
ATOM 2074 C C . GLU A 1 255 ? 13.772 -9.200 -11.293 1.00 94.19 255 GLU A C 1
ATOM 2076 O O . GLU A 1 255 ? 13.815 -10.318 -10.780 1.00 94.19 255 GLU A O 1
ATOM 2081 N N . GLN A 1 256 ? 14.507 -8.895 -12.369 1.00 93.88 256 GLN A N 1
ATOM 2082 C CA . GLN A 1 256 ? 15.368 -9.871 -13.053 1.00 93.88 256 GLN A CA 1
ATOM 2083 C C . GLN A 1 256 ? 16.447 -10.471 -12.140 1.00 93.88 256 GLN A C 1
ATOM 2085 O O . GLN A 1 256 ? 16.779 -11.651 -12.270 1.00 93.88 256 GLN A O 1
ATOM 2090 N N . HIS A 1 257 ? 16.976 -9.699 -11.189 1.00 95.56 257 HIS A N 1
ATOM 2091 C CA . HIS A 1 257 ? 17.980 -10.185 -10.239 1.00 95.56 257 HIS A CA 1
ATOM 2092 C C . HIS A 1 257 ? 17.381 -11.049 -9.124 1.00 95.56 257 HIS A C 1
ATOM 2094 O O . HIS A 1 257 ? 18.078 -11.892 -8.549 1.00 95.56 257 HIS A O 1
ATOM 2100 N N . LEU A 1 258 ? 16.103 -10.840 -8.805 1.00 95.25 258 LEU A N 1
ATOM 2101 C CA . LEU A 1 258 ? 15.405 -11.530 -7.721 1.00 95.25 258 LEU A CA 1
ATOM 2102 C C . LEU A 1 258 ? 14.540 -12.700 -8.209 1.00 95.25 258 LEU A C 1
ATOM 2104 O O . LEU A 1 258 ? 14.224 -13.573 -7.404 1.00 95.25 258 LEU A O 1
ATOM 2108 N N . THR A 1 259 ? 14.216 -12.762 -9.506 1.00 93.62 259 THR A N 1
ATOM 2109 C CA . THR A 1 259 ? 13.199 -13.647 -10.107 1.00 93.62 259 THR A CA 1
ATOM 2110 C C . THR A 1 259 ? 13.290 -15.111 -9.669 1.00 93.62 259 THR A C 1
ATOM 2112 O O . THR A 1 259 ? 12.272 -15.720 -9.378 1.00 93.62 259 THR A O 1
ATOM 2115 N N . ALA A 1 260 ? 14.495 -15.669 -9.506 1.00 93.31 260 ALA A N 1
ATOM 2116 C CA . ALA A 1 260 ? 14.664 -17.074 -9.122 1.00 93.31 260 ALA A CA 1
ATOM 2117 C C . ALA A 1 260 ? 14.238 -17.397 -7.675 1.00 93.31 260 ALA A C 1
ATOM 2119 O O . ALA A 1 260 ? 14.089 -18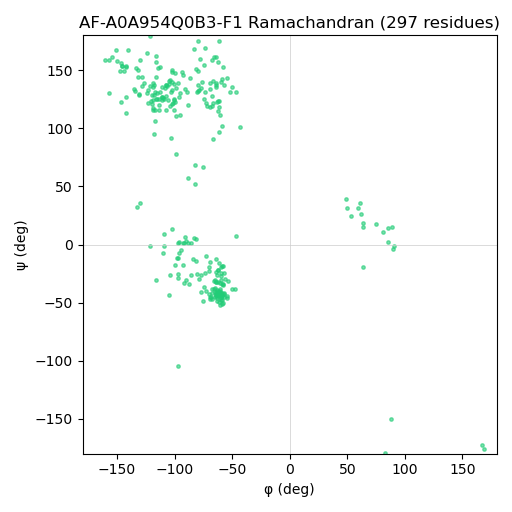.569 -7.342 1.00 93.31 260 ALA A O 1
ATOM 2120 N N . GLY A 1 261 ? 14.065 -16.388 -6.815 1.00 92.31 261 GLY A N 1
ATOM 2121 C CA . GLY A 1 261 ? 13.504 -16.545 -5.468 1.00 92.31 261 GLY A CA 1
ATOM 2122 C C . GLY A 1 261 ? 12.102 -15.955 -5.306 1.00 92.31 261 GLY A C 1
ATOM 2123 O O . GLY A 1 261 ? 11.527 -16.046 -4.216 1.00 92.31 261 GLY A O 1
ATOM 2124 N N . LEU A 1 262 ? 11.557 -15.345 -6.361 1.00 94.12 262 LEU A N 1
ATOM 2125 C CA . LEU A 1 262 ? 10.214 -14.775 -6.388 1.00 94.12 262 LEU A CA 1
ATOM 2126 C C . LEU A 1 262 ? 9.254 -15.742 -7.087 1.00 94.12 262 LEU A C 1
ATOM 2128 O O . LEU A 1 262 ? 9.634 -16.457 -8.006 1.00 94.12 262 LEU A O 1
ATOM 2132 N N . HIS A 1 263 ? 7.998 -15.745 -6.649 1.00 89.38 263 HIS A N 1
ATOM 2133 C CA . HIS A 1 263 ? 6.935 -16.523 -7.276 1.00 89.38 263 HIS A CA 1
ATOM 2134 C C . HIS A 1 263 ? 6.141 -15.640 -8.244 1.00 89.38 263 HIS A C 1
ATOM 2136 O O . HIS A 1 263 ? 6.601 -15.293 -9.326 1.00 89.38 263 HIS A O 1
ATOM 2142 N N . MET A 1 264 ? 4.939 -15.232 -7.843 1.00 85.44 264 MET A N 1
ATOM 2143 C CA . MET A 1 264 ? 4.074 -14.377 -8.640 1.00 85.44 264 MET A CA 1
ATOM 2144 C C . MET A 1 264 ? 4.126 -12.939 -8.142 1.00 85.44 264 MET A C 1
ATOM 2146 O O . MET A 1 264 ? 4.236 -12.677 -6.937 1.00 85.44 264 MET A O 1
ATOM 2150 N N . LYS A 1 265 ? 3.960 -12.017 -9.087 1.00 89.19 265 LYS A N 1
ATOM 2151 C CA . LYS A 1 265 ? 3.589 -10.638 -8.799 1.00 89.19 265 LYS A CA 1
ATOM 2152 C C . LYS A 1 265 ? 2.196 -10.603 -8.173 1.00 89.19 265 LYS A C 1
ATOM 2154 O O . LYS A 1 265 ? 1.294 -11.330 -8.595 1.00 89.19 265 LYS A O 1
ATOM 2159 N N . ILE A 1 266 ? 2.030 -9.788 -7.140 1.00 90.31 266 ILE A N 1
ATOM 2160 C CA . ILE A 1 266 ? 0.807 -9.692 -6.353 1.00 90.31 266 ILE A CA 1
ATOM 2161 C C . ILE A 1 266 ? 0.229 -8.288 -6.444 1.00 90.31 266 ILE A C 1
ATOM 2163 O O . ILE A 1 266 ? 0.847 -7.305 -6.047 1.00 90.31 266 ILE A O 1
ATOM 2167 N N . ASN A 1 267 ? -1.034 -8.228 -6.859 1.00 83.50 267 ASN A N 1
ATOM 2168 C CA . ASN A 1 267 ? -1.766 -6.970 -7.012 1.00 83.50 267 ASN A CA 1
ATOM 2169 C C . ASN A 1 267 ? -2.661 -6.663 -5.793 1.00 83.50 267 ASN A C 1
ATOM 2171 O O . ASN A 1 267 ? -3.189 -5.552 -5.669 1.00 83.50 267 ASN A O 1
ATOM 2175 N N . ARG A 1 268 ? -2.832 -7.658 -4.912 1.00 85.81 268 ARG A N 1
ATOM 2176 C CA . ARG A 1 268 ? -3.612 -7.601 -3.670 1.00 85.81 268 ARG A CA 1
ATOM 2177 C C . ARG A 1 268 ? -2.805 -6.961 -2.541 1.00 85.81 268 ARG A C 1
ATOM 2179 O O . ARG A 1 268 ? -1.578 -7.055 -2.507 1.00 85.81 268 ARG A O 1
ATOM 2186 N N . ASN A 1 269 ? -3.490 -6.312 -1.608 1.00 87.75 269 ASN A N 1
ATOM 2187 C CA . ASN A 1 269 ? -2.875 -5.790 -0.388 1.00 87.75 269 ASN A CA 1
ATOM 2188 C C . ASN A 1 269 ? -2.749 -6.891 0.690 1.00 87.75 269 ASN A C 1
ATOM 2190 O O . ASN A 1 269 ? -3.331 -7.970 0.582 1.00 87.75 269 ASN A O 1
ATOM 2194 N N . TYR A 1 270 ? -1.989 -6.628 1.759 1.00 91.00 270 TYR A N 1
ATOM 2195 C CA . TYR A 1 270 ? -1.772 -7.625 2.814 1.00 91.00 270 TYR A CA 1
ATOM 2196 C C . TYR A 1 270 ? -3.043 -8.009 3.587 1.00 91.00 270 TYR A C 1
ATOM 2198 O O . TYR A 1 270 ? -3.146 -9.157 4.012 1.00 91.00 270 TYR A O 1
ATOM 2206 N N . LYS A 1 271 ? -4.019 -7.099 3.742 1.00 89.81 271 LYS A N 1
ATOM 2207 C CA . LYS A 1 271 ? -5.325 -7.402 4.363 1.00 89.81 271 LYS A CA 1
ATOM 2208 C C . LYS A 1 271 ? -6.053 -8.474 3.550 1.00 89.81 271 LYS A C 1
ATOM 2210 O O . LYS A 1 271 ? -6.465 -9.480 4.117 1.00 89.81 271 LYS A O 1
ATOM 2215 N N . GLU A 1 272 ? -6.147 -8.295 2.234 1.00 88.94 272 GLU A N 1
ATOM 2216 C CA . GLU A 1 272 ? -6.775 -9.254 1.315 1.00 88.94 272 GLU A CA 1
ATOM 2217 C C . GLU A 1 272 ? -6.080 -10.620 1.378 1.00 88.94 272 GLU A C 1
ATOM 2219 O O . GLU A 1 272 ? -6.732 -11.628 1.641 1.00 88.94 272 GLU A O 1
ATOM 2224 N N . LEU A 1 273 ? -4.748 -10.647 1.241 1.00 90.88 273 LEU A N 1
ATOM 2225 C CA . LEU A 1 273 ? -3.964 -11.888 1.280 1.00 90.88 273 LEU A CA 1
ATOM 2226 C C . LEU A 1 273 ? -4.104 -12.633 2.614 1.00 90.88 273 LEU A C 1
ATOM 2228 O O . LEU A 1 273 ? -4.178 -13.863 2.646 1.00 90.88 273 LEU A O 1
ATOM 2232 N N . PHE A 1 274 ? -4.126 -11.897 3.725 1.00 90.31 274 PHE A N 1
ATOM 2233 C CA . PHE A 1 274 ? -4.264 -12.487 5.050 1.00 90.31 274 PHE A CA 1
ATOM 2234 C C . PHE A 1 274 ? -5.664 -13.069 5.263 1.00 90.31 274 PHE A C 1
ATOM 2236 O O . PHE A 1 274 ? -5.790 -14.218 5.686 1.00 90.31 274 PHE A O 1
ATOM 2243 N N . VAL A 1 275 ? -6.712 -12.312 4.921 1.00 87.94 275 VAL A N 1
ATOM 2244 C CA . VAL A 1 275 ? -8.105 -12.768 5.025 1.00 87.94 275 VAL A CA 1
ATOM 2245 C C . VAL A 1 275 ? -8.341 -14.006 4.161 1.00 87.94 275 VAL A C 1
ATOM 2247 O O . VAL A 1 275 ? -8.911 -14.982 4.644 1.00 87.94 275 VAL A O 1
ATOM 2250 N N . GLU A 1 276 ? -7.850 -14.023 2.921 1.00 88.38 276 GLU A N 1
ATOM 2251 C CA . GLU A 1 276 ? -7.922 -15.200 2.046 1.00 88.38 276 GLU A CA 1
ATOM 2252 C C . GLU A 1 276 ? -7.231 -16.421 2.666 1.00 88.38 276 GLU A C 1
ATOM 2254 O O . GLU A 1 276 ? -7.789 -17.519 2.662 1.00 88.38 276 GLU A O 1
ATOM 2259 N N . SER A 1 277 ? -6.043 -16.233 3.250 1.00 88.19 277 SER A N 1
ATOM 2260 C CA . SER A 1 277 ? -5.298 -17.310 3.907 1.00 88.19 277 SER A CA 1
ATOM 2261 C C . SER A 1 277 ? -6.041 -17.886 5.119 1.00 88.19 277 SER A C 1
ATOM 2263 O O . SER A 1 277 ? -6.069 -19.105 5.299 1.00 88.19 277 SER A O 1
ATOM 2265 N N . ARG A 1 278 ? -6.680 -17.038 5.937 1.00 86.81 278 ARG A N 1
ATOM 2266 C CA . ARG A 1 278 ? -7.486 -17.463 7.098 1.00 86.81 278 ARG A CA 1
ATOM 2267 C C . ARG A 1 278 ? -8.782 -18.153 6.665 1.00 86.81 278 ARG A C 1
ATOM 2269 O O . ARG A 1 278 ? -9.105 -19.218 7.188 1.00 86.81 278 ARG A O 1
ATOM 2276 N N . ASN A 1 279 ? -9.467 -17.618 5.654 1.00 85.94 279 ASN A N 1
ATOM 2277 C CA . ASN A 1 279 ? -10.664 -18.239 5.079 1.00 85.94 279 ASN A CA 1
ATOM 2278 C C . ASN A 1 279 ? -10.351 -19.632 4.509 1.00 85.94 279 ASN A C 1
ATOM 2280 O O . ASN A 1 279 ? -11.103 -20.577 4.738 1.00 85.94 279 ASN A O 1
ATOM 2284 N N . ALA A 1 280 ? -9.210 -19.797 3.827 1.00 86.50 280 ALA A N 1
ATOM 2285 C CA . ALA A 1 280 ? -8.755 -21.096 3.328 1.00 86.50 280 ALA A CA 1
ATOM 2286 C C . ALA A 1 280 ? -8.454 -22.108 4.454 1.00 86.50 280 ALA A C 1
ATOM 2288 O O . ALA A 1 280 ? -8.536 -23.315 4.232 1.00 86.50 280 ALA A O 1
ATOM 2289 N N . ARG A 1 281 ? -8.149 -21.631 5.670 1.00 85.44 281 ARG A N 1
ATOM 2290 C CA . ARG A 1 281 ? -8.010 -22.445 6.893 1.00 85.44 281 ARG A CA 1
ATOM 2291 C C . ARG A 1 281 ? -9.339 -22.698 7.623 1.00 85.44 281 ARG A C 1
ATOM 2293 O O . ARG A 1 281 ? -9.339 -23.382 8.642 1.00 85.44 281 ARG A O 1
ATOM 2300 N N . GLY A 1 282 ? -10.460 -22.205 7.092 1.00 82.25 282 GLY A N 1
ATOM 2301 C CA . GLY A 1 282 ? -11.806 -22.446 7.619 1.00 82.25 282 GLY A CA 1
ATOM 2302 C C . GLY A 1 282 ? -12.273 -21.448 8.680 1.00 82.25 282 GLY A C 1
ATOM 2303 O O . GLY A 1 282 ? -13.248 -21.723 9.376 1.00 82.25 282 GLY A O 1
ATOM 2304 N N . GLU A 1 283 ? -11.602 -20.305 8.821 1.00 76.62 283 GLU A N 1
ATOM 2305 C CA . GLU A 1 283 ? -12.021 -19.252 9.748 1.00 76.62 283 GLU A CA 1
ATOM 2306 C C . GLU A 1 283 ? -13.027 -18.295 9.107 1.00 76.62 283 GLU A C 1
ATOM 2308 O O . GLU A 1 283 ? -12.947 -17.988 7.919 1.00 76.62 283 GLU A O 1
ATOM 2313 N N . GLY A 1 284 ? -13.998 -17.830 9.897 1.00 68.88 284 GLY A N 1
ATOM 2314 C CA . GLY A 1 284 ? -15.020 -16.902 9.420 1.00 68.88 284 GLY A CA 1
ATOM 2315 C C . GLY A 1 284 ? -14.509 -15.453 9.368 1.00 68.88 284 GLY A C 1
ATOM 2316 O O . GLY A 1 284 ? -13.743 -15.057 10.248 1.00 68.88 284 GLY A O 1
ATOM 2317 N N . PRO A 1 285 ? -14.998 -14.606 8.438 1.00 65.88 285 PRO A N 1
ATOM 2318 C CA . PRO A 1 285 ? -14.576 -13.204 8.310 1.00 65.88 285 PRO A CA 1
ATOM 2319 C C . PRO A 1 285 ? -14.683 -12.385 9.604 1.00 65.88 285 PRO A C 1
ATOM 2321 O O . PRO A 1 285 ? -13.875 -11.496 9.847 1.00 65.88 285 PRO A O 1
ATOM 2324 N N . SER A 1 286 ? -15.657 -12.701 10.464 1.00 64.69 286 SER A N 1
ATOM 2325 C CA . SER A 1 286 ? -15.889 -12.013 11.740 1.00 64.69 286 SER A CA 1
ATOM 2326 C C . SER A 1 286 ? -14.852 -12.323 12.825 1.00 64.69 286 SER A C 1
ATOM 2328 O O . SER A 1 286 ? -14.885 -11.698 13.878 1.00 64.69 286 SER A O 1
ATOM 2330 N N . GLN A 1 287 ? -13.979 -13.311 12.617 1.00 67.06 287 GLN A N 1
ATOM 2331 C CA . GLN A 1 287 ? -12.926 -13.694 13.566 1.00 67.06 287 GLN A CA 1
ATOM 2332 C C . GLN A 1 287 ? -11.581 -13.038 13.237 1.00 67.06 287 GLN A C 1
ATOM 2334 O O . GLN A 1 287 ? -10.623 -13.152 14.000 1.00 67.06 287 GLN A O 1
ATOM 2339 N N . ILE A 1 288 ? -11.505 -12.359 12.094 1.00 78.38 288 ILE A N 1
ATOM 2340 C CA . ILE A 1 288 ? -10.278 -11.800 11.556 1.00 78.38 288 ILE A CA 1
ATOM 2341 C C . ILE A 1 288 ? -10.310 -10.295 11.837 1.00 78.38 288 ILE A C 1
ATOM 2343 O O . ILE A 1 288 ? -10.868 -9.516 11.073 1.00 78.38 288 ILE A O 1
ATOM 2347 N N . GLU A 1 289 ? -9.754 -9.887 12.978 1.00 80.75 289 GLU A N 1
ATOM 2348 C CA . GLU A 1 289 ? -9.656 -8.466 13.366 1.00 80.75 289 GLU A CA 1
ATOM 2349 C C . GLU A 1 289 ? -8.331 -7.815 12.933 1.00 80.75 289 GLU A C 1
ATOM 2351 O O . GLU A 1 289 ? -8.210 -6.585 12.914 1.00 80.75 289 GLU A O 1
ATOM 2356 N N . GLY A 1 290 ? -7.334 -8.644 12.613 1.00 86.94 290 GLY A N 1
ATOM 2357 C CA . GLY A 1 290 ? -6.003 -8.239 12.184 1.00 86.94 290 GLY A CA 1
ATOM 2358 C C . GLY A 1 290 ? -5.015 -9.402 12.147 1.00 86.94 290 GLY A C 1
ATOM 2359 O O . GLY A 1 290 ? -5.380 -10.549 12.412 1.00 86.94 290 GLY A O 1
ATOM 2360 N N . ALA A 1 291 ? -3.754 -9.094 11.848 1.00 88.75 291 ALA A N 1
ATOM 2361 C CA . ALA A 1 291 ? -2.655 -10.061 11.846 1.00 88.75 291 ALA A CA 1
ATOM 2362 C C . ALA A 1 291 ? -1.533 -9.627 12.794 1.00 88.75 291 ALA A C 1
ATOM 2364 O O . ALA A 1 291 ? -1.091 -8.483 12.756 1.00 88.75 291 ALA A O 1
ATOM 2365 N N . GLN A 1 292 ? -1.035 -10.527 13.637 1.00 92.12 292 GLN A N 1
ATOM 2366 C CA . GLN A 1 292 ? 0.056 -10.216 14.567 1.00 92.12 292 GLN A CA 1
ATOM 2367 C C . GLN A 1 292 ? 0.966 -11.417 14.781 1.00 92.12 292 GLN A C 1
ATOM 2369 O O . GLN A 1 292 ? 0.531 -12.564 14.660 1.00 92.12 292 GLN A O 1
ATOM 2374 N N . PHE A 1 293 ? 2.224 -11.168 15.135 1.00 90.06 293 PHE A N 1
ATOM 2375 C CA . PHE A 1 293 ? 3.119 -12.252 15.520 1.00 90.06 293 PHE A CA 1
ATOM 2376 C C . PHE A 1 293 ? 2.778 -12.728 16.934 1.00 90.06 293 PHE A C 1
ATOM 2378 O O . PHE A 1 293 ? 2.568 -11.927 17.842 1.00 90.06 293 PHE A O 1
ATOM 2385 N N . SER A 1 294 ? 2.809 -14.043 17.164 1.00 78.94 294 SER A N 1
ATOM 2386 C CA . SER A 1 294 ? 2.465 -14.660 18.457 1.00 78.94 294 SER A CA 1
ATOM 2387 C C . SER A 1 294 ? 3.317 -14.162 19.639 1.00 78.94 294 SER A C 1
ATOM 2389 O O . SER A 1 294 ? 2.912 -14.326 20.782 1.00 78.94 294 SER A O 1
ATOM 2391 N N . ASN A 1 295 ? 4.483 -13.556 19.365 1.00 64.62 295 ASN A N 1
ATOM 2392 C CA . ASN A 1 295 ? 5.464 -13.070 20.345 1.00 64.62 295 ASN A CA 1
ATOM 2393 C C . ASN A 1 295 ? 5.963 -11.636 20.045 1.00 64.62 295 ASN A C 1
ATOM 2395 O O . ASN A 1 295 ? 7.127 -11.315 20.302 1.00 64.62 295 ASN A O 1
ATOM 2399 N N . ALA A 1 296 ? 5.135 -10.765 19.465 1.00 60.00 296 ALA A N 1
ATOM 2400 C CA . ALA A 1 296 ? 5.524 -9.374 19.233 1.00 60.00 296 ALA A CA 1
ATOM 2401 C C . AL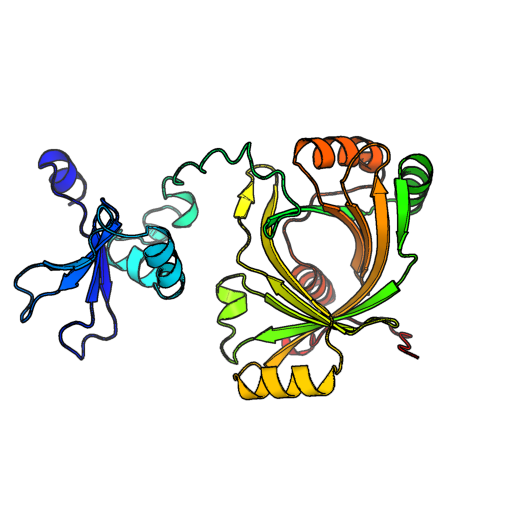A A 1 296 ? 5.577 -8.573 20.546 1.00 60.00 296 ALA A C 1
ATOM 2403 O O . ALA A 1 296 ? 4.573 -8.399 21.228 1.00 60.00 296 ALA A O 1
ATOM 2404 N N . ASN A 1 297 ? 6.757 -8.048 20.891 1.00 56.00 297 ASN A N 1
ATOM 2405 C CA . ASN A 1 297 ? 6.919 -7.064 21.960 1.00 56.00 297 ASN A CA 1
ATOM 2406 C C . ASN A 1 297 ? 7.447 -5.752 21.368 1.00 56.00 297 ASN A C 1
ATOM 2408 O O . ASN A 1 297 ? 8.638 -5.629 21.060 1.00 56.00 297 ASN A O 1
ATOM 2412 N N . PHE A 1 298 ? 6.566 -4.753 21.282 1.00 54.66 298 PHE A N 1
ATOM 2413 C CA . PHE A 1 298 ? 6.937 -3.340 21.182 1.00 54.66 298 PHE A CA 1
ATOM 2414 C C . PHE A 1 298 ? 7.390 -2.864 22.572 1.00 54.66 298 PHE A C 1
ATOM 2416 O O . PHE A 1 298 ? 6.669 -2.135 23.247 1.00 54.66 298 PHE A O 1
ATOM 2423 N N . LYS A 1 299 ? 8.521 -3.385 23.058 1.00 41.00 299 LYS A N 1
ATOM 2424 C CA . LYS A 1 299 ? 9.230 -2.783 24.193 1.00 41.00 299 LYS A CA 1
ATOM 2425 C C . LYS A 1 299 ? 10.106 -1.648 23.699 1.00 41.00 299 LYS A C 1
ATOM 2427 O O . LYS A 1 299 ? 10.731 -1.846 22.630 1.00 41.00 299 LYS A O 1
#

Solvent-accessible surface area (backbone atoms only — not comparable to full-atom values): 17077 Å² total; per-residue (Å²): 105,71,66,56,31,63,76,67,69,52,80,71,75,41,57,40,79,59,96,75,86,55,92,68,55,30,51,27,48,43,92,79,59,25,35,25,28,48,27,80,92,71,67,50,74,38,80,75,43,54,42,89,82,42,69,63,70,57,61,61,63,53,52,82,74,53,61,63,65,65,29,34,42,70,54,68,64,50,48,48,85,83,49,85,64,55,53,68,78,78,72,50,84,76,77,76,74,75,84,67,87,76,73,82,55,100,51,53,59,48,39,39,40,36,30,38,48,72,34,62,69,55,38,53,55,44,43,69,73,49,32,45,79,76,37,69,79,40,61,35,39,40,36,30,42,27,41,94,85,38,60,36,63,78,60,48,33,43,39,33,45,35,39,45,87,89,48,34,36,39,39,42,33,45,45,73,48,69,49,97,87,57,36,33,31,27,44,51,47,80,45,81,48,96,46,67,65,61,51,53,52,50,45,43,74,72,58,31,44,84,73,41,36,36,36,33,39,37,29,35,28,36,35,63,101,55,92,29,39,37,36,45,33,40,34,55,99,74,46,46,31,40,39,34,37,39,56,73,69,55,42,55,56,52,44,68,70,40,44,94,16,40,67,52,79,45,84,69,54,70,68,58,55,49,51,52,55,41,43,75,73,72,49,59,78,94,76,61,66,58,44,61,57,99,79,74,73,94,116

Nearest PDB structures (foldseek):
  7ns9-assembly1_A  TM=8.586E-01  e=1.889E-13  Sulfolobus acidocaldarius DSM 639
  2een-assembly1_A  TM=7.641E-01  e=5.629E-10  Pyrococcus horikoshii
  5a61-assembly1_A  TM=7.365E-01  e=1.085E-08  Escherichia coli K-12
  6yp4-assembly1_A-2  TM=7.229E-01  e=2.754E-08  Hippeastrum hybrid cultivar
  7ena-assembly1_r  TM=6.747E-01  e=4.263E-07  Homo sapiens